Protein AF-A0A6P5H6S7-F1 (afdb_monomer_lite)

InterPro domains:
  IPR036866 Ribonuclease Z/Hydroxyacylglutathione hydrolase-like [G3DSA:3.60.15.10] (89-289)
  IPR036866 Ribonuclease Z/Hydroxyacylglutathione hydrolase-like [SSF56281] (119-276)

Sequence (289 aa):
MPISSTLSSPSLPSHFFPFDPPHAAPRLTVPSSSSPAAAAAAAAADRFRALAIKKSGFLSVIDRAMEEEEYRRARAEVRRKGVDVEGYLIEGVSVGGHETCVVVPSLNSAFDIGRCPAKAVHQDFLFITHAHLDHIGGLPMYLATRGLYNLKPPTVFVPPCIKEDVEKLLQIHRTMSQVELKVELVALDVGETYEIRNDLVVRPFRTRHVIPSQGYVIYSVRNKLKKQYAHLKGTQIKKLKLSGVQITDTILSPEVAFTGDTMSDFIIEPRNADALRAKILITEVELLE

Radius of gyration: 31.05 Å; chains: 1; bounding box: 71×84×84 Å

Secondary structure (DSSP, 8-state):
--------PPPPP------PPPPPPPP-PPPP---S--SSSSSSGGGSSTTS----HHHHHHHHHHHHHHHHHHHHHHH--SEEETTEEEEEEEETTTEEEEEEGGGTEEE--SS--TTGGG-SEEE-----HHHHTTHHHHHHHHHHTTPPPPEEEE-GGGHHHHHHHHHHHHHHH------EEEE--TT--EEEETTEEEEEEE---SS--EEEEEEEEEEEE-GGGTTS-HHHHHHHHHTT---EEEEEEEEEEE--S--GGGGT-GGGHHHHTSSEEE-------

Foldseek 3Di:
DDDDDDDDDDDDDDDDDDDDDDDDDDDDDDDDDDDPPPPPPPPPVPVVVVPPPPCPPVNVVVVVVVVVVVVVVVVVVVVQQFDQAPNWTWHWDDDPLQAGWIDTVVLLEIEFALQNDPRVLRRQEYEQFDDRNRGHVNVLVSQVVNVVVVHDAHEYEDAPVCQVVVVVVNVVVCVVVVDDRGHNYDHAYAPDWDDPDPQKIKHWDDFDDPDGGIKMWIWGKDWDFDPVCPPPDPVVVVVCVVVVHPRTDIDIQTAEIEGPDHDPCCVVPPRNVRLVRHSYRHYDDPDDD

Organism: Ananas comosus (NCBI:txid4615)

pLDDT: mean 81.41, std 22.78, range [34.0, 98.88]

Structure (mmCIF, N/CA/C/O backbone):
data_AF-A0A6P5H6S7-F1
#
_entry.id   AF-A0A6P5H6S7-F1
#
loop_
_atom_site.group_PDB
_atom_site.id
_atom_site.type_symbol
_atom_site.label_atom_id
_atom_site.label_alt_id
_atom_site.label_comp_id
_atom_site.label_asym_id
_atom_site.label_entity_id
_atom_site.label_seq_id
_atom_site.pdbx_PDB_ins_code
_atom_site.Cartn_x
_atom_site.Cartn_y
_atom_site.Cartn_z
_atom_site.occupancy
_atom_site.B_iso_or_equiv
_atom_site.auth_seq_id
_atom_site.auth_comp_id
_atom_site.auth_asym_id
_atom_site.auth_atom_id
_atom_site.pdbx_PDB_model_num
ATOM 1 N N . MET A 1 1 ? 41.978 -18.136 -39.904 1.00 43.66 1 MET A N 1
ATOM 2 C CA . MET A 1 1 ? 41.348 -17.518 -41.088 1.00 43.66 1 MET A CA 1
ATOM 3 C C . MET A 1 1 ? 40.284 -16.547 -40.599 1.00 43.66 1 MET A C 1
ATOM 5 O O . MET A 1 1 ? 39.281 -17.019 -40.081 1.00 43.66 1 MET A O 1
ATOM 9 N N . PRO A 1 2 ? 40.520 -15.227 -40.643 1.00 38.00 2 PRO A N 1
ATOM 10 C CA . PRO A 1 2 ? 39.514 -14.242 -40.275 1.00 38.00 2 PRO A CA 1
ATOM 11 C C . PRO A 1 2 ? 38.705 -13.872 -41.522 1.00 38.00 2 PRO A C 1
ATOM 13 O O . PRO A 1 2 ? 39.276 -13.469 -42.533 1.00 38.00 2 PRO A O 1
ATOM 16 N N . ILE A 1 3 ? 37.384 -14.030 -41.467 1.00 43.06 3 ILE A N 1
ATOM 17 C CA . ILE A 1 3 ? 36.491 -13.558 -42.527 1.00 43.06 3 ILE A CA 1
ATOM 18 C C . ILE A 1 3 ? 35.910 -12.229 -42.054 1.00 43.06 3 ILE A C 1
ATOM 20 O O . ILE A 1 3 ? 35.037 -12.173 -41.193 1.00 43.06 3 ILE A O 1
ATOM 24 N N . SER A 1 4 ? 36.479 -11.164 -42.610 1.00 36.03 4 SER A N 1
ATOM 25 C CA . SER A 1 4 ? 35.927 -9.815 -42.624 1.00 36.03 4 SER A CA 1
ATOM 26 C C . SER A 1 4 ? 34.620 -9.817 -43.419 1.00 36.03 4 SER A C 1
ATOM 28 O O . SER A 1 4 ? 34.583 -10.335 -44.534 1.00 36.03 4 SER A O 1
ATOM 30 N N . SER A 1 5 ? 33.559 -9.229 -42.869 1.00 39.47 5 SER A N 1
ATOM 31 C CA . SER A 1 5 ? 32.393 -8.813 -43.653 1.00 39.47 5 SER A CA 1
ATOM 32 C C . SER A 1 5 ? 31.910 -7.446 -43.174 1.00 39.47 5 SER A C 1
ATOM 34 O O . SER A 1 5 ? 31.165 -7.285 -42.215 1.00 39.47 5 SER A O 1
ATOM 36 N N . THR A 1 6 ? 32.420 -6.433 -43.864 1.00 38.25 6 THR A N 1
ATOM 37 C CA . THR A 1 6 ? 31.827 -5.107 -44.021 1.00 38.25 6 THR A CA 1
ATOM 38 C C . THR A 1 6 ? 30.518 -5.217 -44.799 1.00 38.25 6 THR A C 1
ATOM 40 O O . THR A 1 6 ? 30.539 -5.862 -45.840 1.00 38.25 6 THR A O 1
ATOM 43 N N . LEU A 1 7 ? 29.446 -4.558 -44.344 1.00 36.84 7 LEU A N 1
ATOM 44 C CA . LEU A 1 7 ? 28.299 -4.035 -45.120 1.00 36.84 7 LEU A CA 1
ATOM 45 C C . LEU A 1 7 ? 27.434 -3.233 -44.121 1.00 36.84 7 LEU A C 1
ATOM 47 O O . LEU A 1 7 ? 26.924 -3.784 -43.156 1.00 36.84 7 LEU A O 1
ATOM 51 N N . SER A 1 8 ? 27.509 -1.902 -44.134 1.00 35.34 8 SER A N 1
ATOM 52 C CA . SER A 1 8 ? 26.739 -0.963 -44.972 1.00 35.34 8 SER A CA 1
ATOM 53 C C . SER A 1 8 ? 25.572 -0.365 -44.184 1.00 35.34 8 SER A C 1
ATOM 55 O O . SER A 1 8 ? 24.515 -0.968 -44.026 1.00 35.34 8 SER A O 1
ATOM 57 N N . SER A 1 9 ? 25.802 0.849 -43.694 1.00 39.72 9 SER A N 1
ATOM 58 C CA . SER A 1 9 ? 24.852 1.714 -42.997 1.00 39.72 9 SER A CA 1
ATOM 59 C C . SER A 1 9 ? 23.686 2.111 -43.915 1.00 39.72 9 SER A C 1
ATOM 61 O O . SER A 1 9 ? 23.945 2.533 -45.044 1.00 39.72 9 SER A O 1
ATOM 63 N N . PRO A 1 10 ? 22.420 2.054 -43.469 1.00 40.03 10 PRO A N 1
ATOM 64 C CA . PRO A 1 10 ? 21.321 2.622 -44.234 1.00 40.03 10 PRO A CA 1
ATOM 65 C C . PRO A 1 10 ? 21.234 4.140 -44.020 1.00 40.03 10 PRO A C 1
ATOM 67 O O . PRO A 1 10 ? 21.239 4.648 -42.899 1.00 40.03 10 PRO A O 1
ATOM 70 N N . SER A 1 11 ? 21.169 4.858 -45.137 1.00 38.59 11 SER A N 1
ATOM 71 C CA . SER A 1 11 ? 20.967 6.301 -45.260 1.00 38.59 11 SER A CA 1
ATOM 72 C C . SER A 1 11 ? 19.606 6.747 -44.711 1.00 38.59 11 SER A C 1
ATOM 74 O O . SER A 1 11 ? 18.567 6.265 -45.162 1.00 38.59 11 SER A O 1
ATOM 76 N N . LEU A 1 12 ? 19.617 7.710 -43.786 1.00 42.41 12 LEU A N 1
ATOM 77 C CA . LEU A 1 12 ? 18.437 8.437 -43.305 1.00 42.41 12 LEU A CA 1
ATOM 78 C C . LEU A 1 12 ? 17.940 9.437 -44.369 1.00 42.41 12 LEU A C 1
ATOM 80 O O . LEU A 1 12 ? 18.757 10.196 -44.895 1.00 42.41 12 LEU A O 1
ATOM 84 N N . PRO A 1 13 ? 16.629 9.521 -44.654 1.00 37.56 13 PRO A N 1
ATOM 85 C CA . PRO A 1 13 ? 16.073 10.625 -45.424 1.00 37.56 13 PRO A CA 1
ATOM 86 C C . PRO A 1 13 ? 15.928 11.878 -44.545 1.00 37.56 13 PRO A C 1
ATOM 88 O O . PRO A 1 13 ? 15.264 11.878 -43.509 1.00 37.56 13 PRO A O 1
ATOM 91 N N . SER A 1 14 ? 16.552 12.968 -44.984 1.00 39.78 14 SER A N 1
ATOM 92 C CA . SER A 1 14 ? 16.405 14.310 -44.428 1.00 39.78 14 SER A CA 1
ATOM 93 C C . SER A 1 14 ? 15.056 14.915 -44.832 1.00 39.78 14 SER A C 1
ATOM 95 O O . SER A 1 14 ? 14.918 15.439 -45.938 1.00 39.78 14 SER A O 1
ATOM 97 N N . HIS A 1 15 ? 14.073 14.892 -43.935 1.00 39.41 15 HIS A N 1
ATOM 98 C CA . HIS A 1 15 ? 12.871 15.719 -44.054 1.00 39.41 15 HIS A CA 1
ATOM 99 C C . HIS A 1 15 ? 12.982 16.915 -43.103 1.00 39.41 15 HIS A C 1
ATOM 101 O O . HIS A 1 15 ? 12.695 16.825 -41.913 1.00 39.41 15 HIS A O 1
ATOM 107 N N . PHE A 1 16 ? 13.444 18.041 -43.651 1.00 34.94 16 PHE A N 1
ATOM 108 C CA . PHE A 1 16 ? 13.319 19.363 -43.042 1.00 34.94 16 PHE A CA 1
ATOM 109 C C . PHE A 1 16 ? 11.863 19.830 -43.190 1.00 34.94 16 PHE A C 1
ATOM 111 O O . PHE A 1 16 ? 11.400 20.051 -44.307 1.00 34.94 16 PHE A O 1
ATOM 118 N N . PHE A 1 17 ? 11.150 19.995 -42.076 1.00 38.84 17 PHE A N 1
ATOM 119 C CA . PHE A 1 17 ? 9.897 20.752 -42.022 1.00 38.84 17 PHE A CA 1
ATOM 120 C C . PHE A 1 17 ? 10.212 22.196 -41.597 1.00 38.84 17 PHE A C 1
ATOM 122 O O . PHE A 1 17 ? 10.870 22.375 -40.569 1.00 38.84 17 PHE A O 1
ATOM 129 N N . PRO A 1 18 ? 9.775 23.234 -42.333 1.00 39.25 18 PRO A N 1
ATOM 130 C CA . PRO A 1 18 ? 9.867 24.605 -41.851 1.00 39.25 18 PRO A CA 1
ATOM 131 C C . PRO A 1 18 ? 8.762 24.874 -40.816 1.00 39.25 18 PRO A C 1
ATOM 133 O O . PRO A 1 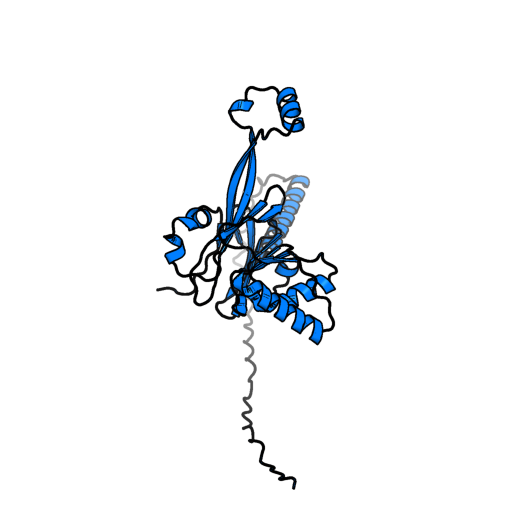18 ? 7.586 24.617 -41.061 1.00 39.25 18 PRO A O 1
ATOM 136 N N . PHE A 1 19 ? 9.159 25.377 -39.647 1.00 34.28 19 PHE A N 1
ATOM 137 C CA . PHE A 1 19 ? 8.265 25.942 -38.635 1.00 34.28 19 PHE A CA 1
ATOM 138 C C . PHE A 1 19 ? 8.009 27.418 -38.977 1.00 34.28 19 PHE A C 1
ATOM 140 O O . PHE A 1 19 ? 8.931 28.229 -38.883 1.00 34.28 19 PHE A O 1
ATOM 147 N N . ASP A 1 20 ? 6.773 27.768 -39.336 1.00 42.44 20 ASP A N 1
ATOM 148 C CA . ASP A 1 20 ? 6.321 29.162 -39.423 1.00 42.44 20 ASP A CA 1
ATOM 149 C C . ASP A 1 20 ? 5.859 29.670 -38.038 1.00 42.44 20 ASP A C 1
ATOM 151 O O . ASP A 1 20 ? 5.142 28.956 -37.328 1.00 42.44 20 ASP A O 1
ATOM 155 N N . PRO A 1 21 ? 6.231 30.895 -37.618 1.00 44.34 21 PRO A N 1
ATOM 156 C CA . PRO A 1 21 ? 5.741 31.496 -36.380 1.00 44.34 21 PRO A CA 1
ATOM 157 C C . PRO A 1 21 ? 4.345 32.130 -36.571 1.00 44.34 21 PRO A C 1
ATOM 159 O O . PRO A 1 21 ? 4.049 32.659 -37.644 1.00 44.34 21 PRO A O 1
ATOM 162 N N . PRO A 1 22 ? 3.473 32.149 -35.541 1.00 44.53 22 PRO A N 1
ATOM 163 C CA . PRO A 1 22 ? 2.138 32.716 -35.678 1.00 44.53 22 PRO A CA 1
ATOM 164 C C . PRO A 1 22 ? 2.163 34.251 -35.740 1.00 44.53 22 PRO A C 1
ATOM 166 O O . PRO A 1 22 ? 2.804 34.933 -34.938 1.00 44.53 22 PRO A O 1
ATOM 169 N N . HIS A 1 23 ? 1.409 34.773 -36.705 1.00 41.06 23 HIS A N 1
ATOM 170 C CA . HIS A 1 23 ? 1.178 36.186 -36.979 1.00 41.06 23 HIS A CA 1
ATOM 171 C C . HIS A 1 23 ? 0.588 36.962 -35.787 1.00 41.06 23 HIS A C 1
ATOM 173 O O . HIS A 1 23 ? -0.337 36.516 -35.109 1.00 41.06 23 HIS A O 1
ATOM 179 N N . ALA A 1 24 ? 1.106 38.177 -35.591 1.00 39.19 24 ALA A N 1
ATOM 180 C CA . ALA A 1 24 ? 0.620 39.171 -34.643 1.00 39.19 24 ALA A CA 1
ATOM 181 C C . ALA A 1 24 ? -0.779 39.703 -35.021 1.00 39.19 24 ALA A C 1
ATOM 183 O O . ALA A 1 24 ? -1.025 40.074 -36.168 1.00 39.19 24 ALA A O 1
ATOM 184 N N . ALA A 1 25 ? -1.677 39.791 -34.036 1.00 42.19 25 ALA A N 1
ATOM 185 C CA . ALA A 1 25 ? -2.996 40.410 -34.175 1.00 42.19 25 ALA A CA 1
ATOM 186 C C . ALA A 1 25 ? -2.904 41.957 -34.204 1.00 42.19 25 ALA A C 1
ATOM 188 O O . ALA A 1 25 ? -2.070 42.532 -33.496 1.00 42.19 25 ALA A O 1
ATOM 189 N N . PRO A 1 26 ? -3.758 42.661 -34.973 1.00 37.91 26 PRO A N 1
ATOM 190 C CA . PRO A 1 26 ? -3.694 44.114 -35.093 1.00 37.91 26 PRO A CA 1
ATOM 191 C C . PRO A 1 26 ? -4.316 44.834 -33.883 1.00 37.91 26 PRO A C 1
ATOM 193 O O . PRO A 1 26 ? -5.378 44.468 -33.381 1.00 37.91 26 PRO A O 1
ATOM 196 N N . ARG A 1 27 ? -3.654 45.913 -33.442 1.00 34.41 27 ARG A N 1
ATOM 197 C CA . ARG A 1 27 ? -4.157 46.887 -32.458 1.00 34.41 27 ARG A CA 1
ATOM 198 C C . ARG A 1 27 ? -5.337 47.672 -33.041 1.00 34.41 27 ARG A C 1
ATOM 200 O O . ARG A 1 27 ? -5.154 48.436 -33.984 1.00 34.41 27 ARG A O 1
ATOM 207 N N . LEU A 1 28 ? -6.509 47.556 -32.420 1.00 34.00 28 LEU A N 1
ATOM 208 C CA . LEU A 1 28 ? -7.635 48.472 -32.616 1.00 34.00 28 LEU A CA 1
ATOM 209 C C . LEU A 1 28 ? -7.460 49.700 -31.713 1.00 34.00 28 LEU A C 1
ATOM 211 O O . LEU A 1 28 ? -7.502 49.605 -30.487 1.00 34.00 28 LEU A O 1
ATOM 215 N N . THR A 1 29 ? -7.243 50.857 -32.330 1.00 36.22 29 THR A N 1
ATOM 216 C CA . THR A 1 29 ? -7.291 52.173 -31.692 1.00 36.22 29 THR A CA 1
ATOM 217 C C . THR A 1 29 ? -8.740 52.655 -31.632 1.00 36.22 29 THR A C 1
ATOM 219 O O . THR A 1 29 ? -9.407 52.776 -32.656 1.00 36.22 29 THR A O 1
ATOM 222 N N . VAL A 1 30 ? -9.238 52.942 -30.428 1.00 41.00 30 VAL A N 1
ATOM 223 C CA . VAL A 1 30 ? -10.552 53.571 -30.217 1.00 41.00 30 VAL A CA 1
ATOM 224 C C . VAL A 1 30 ? -10.357 55.092 -30.200 1.00 41.00 30 VAL A C 1
ATOM 226 O O . VAL A 1 30 ? -9.553 55.567 -29.392 1.00 41.00 30 VAL A O 1
ATOM 229 N N . PRO A 1 31 ? -11.046 55.883 -31.043 1.00 36.09 31 PRO A N 1
ATOM 230 C CA . PRO A 1 31 ? -11.008 57.333 -30.936 1.00 36.09 31 PRO A CA 1
ATOM 231 C C . PRO A 1 31 ? -11.897 57.818 -29.788 1.00 36.09 31 PRO A C 1
ATOM 233 O O . PRO A 1 31 ? -13.035 57.386 -29.613 1.00 36.09 31 PRO A O 1
ATOM 236 N N . SER A 1 32 ? -11.363 58.764 -29.026 1.00 39.19 32 SER A N 1
ATOM 237 C CA . SER A 1 32 ? -12.063 59.557 -28.023 1.00 39.19 32 SER A CA 1
ATOM 238 C C . SER A 1 32 ? -13.087 60.495 -28.672 1.00 39.19 32 SER A C 1
ATOM 240 O O . SER A 1 32 ? -12.706 61.371 -29.448 1.00 39.19 32 SER A O 1
ATOM 242 N N . SER A 1 33 ? -14.360 60.391 -28.287 1.00 39.12 33 SER A N 1
ATOM 243 C CA . SER A 1 33 ? -15.356 61.439 -28.531 1.00 39.12 33 SER A CA 1
ATOM 244 C C . SER A 1 33 ? -16.069 61.799 -27.229 1.00 39.12 33 SER A C 1
ATOM 246 O O . SER A 1 33 ? -16.929 61.069 -26.736 1.00 39.12 33 SER A O 1
ATOM 248 N N . SER A 1 34 ? -15.686 62.943 -26.671 1.00 39.97 34 SER A N 1
ATOM 249 C CA . SER A 1 34 ? -16.390 63.659 -25.613 1.00 39.97 34 SER A CA 1
ATOM 250 C C . SER A 1 34 ? -17.700 64.243 -26.152 1.00 39.97 34 SER A C 1
ATOM 252 O O . SER A 1 34 ? -17.665 65.043 -27.086 1.00 39.97 34 SER A O 1
ATOM 254 N N . SER A 1 35 ? -18.838 63.900 -25.543 1.00 38.94 35 SER A N 1
ATOM 255 C CA . SER A 1 35 ? -20.115 64.596 -25.755 1.00 38.94 35 SER A CA 1
ATOM 256 C C . SER A 1 35 ? -20.732 65.004 -24.403 1.00 38.94 35 SER A C 1
ATOM 258 O O . SER A 1 35 ? -20.725 64.194 -23.470 1.00 38.94 35 SER A O 1
ATOM 260 N N . PRO A 1 36 ? -21.242 66.243 -24.245 1.00 44.62 36 PRO A N 1
ATOM 261 C CA . PRO A 1 36 ? -21.562 66.844 -22.952 1.00 44.62 36 PRO A CA 1
ATOM 262 C C . PRO A 1 36 ? -23.017 66.582 -22.523 1.00 44.62 36 PRO A C 1
ATOM 264 O O . PRO A 1 36 ? -23.783 67.508 -22.276 1.00 44.62 36 PRO A O 1
ATOM 267 N N . ALA A 1 37 ? -23.400 65.307 -22.410 1.00 43.19 37 ALA A N 1
ATOM 268 C CA . ALA A 1 37 ? -24.744 64.891 -21.979 1.00 43.19 37 ALA A CA 1
ATOM 269 C C . ALA A 1 37 ? -24.745 63.948 -20.756 1.00 43.19 37 ALA A C 1
ATOM 271 O O . ALA A 1 37 ? -25.762 63.342 -20.436 1.00 43.19 37 ALA A O 1
ATOM 272 N N . ALA A 1 38 ? -23.618 63.838 -20.043 1.00 41.44 38 ALA A N 1
ATOM 273 C CA . ALA A 1 38 ? -23.468 62.986 -18.854 1.00 41.44 38 ALA A CA 1
ATOM 274 C C . ALA A 1 38 ? -23.470 63.766 -17.519 1.00 41.44 38 ALA A C 1
ATOM 276 O O . ALA A 1 38 ? -23.181 63.199 -16.469 1.00 41.44 38 ALA A O 1
ATOM 277 N N . ALA A 1 39 ? -23.793 65.064 -17.536 1.00 42.22 39 ALA A N 1
ATOM 278 C CA . ALA A 1 39 ? -23.666 65.944 -16.367 1.00 42.22 39 ALA A CA 1
ATOM 279 C C . ALA A 1 39 ? -24.936 66.065 -15.494 1.00 42.22 39 ALA A C 1
ATOM 281 O O . ALA A 1 39 ? -24.889 66.714 -14.456 1.00 42.22 39 ALA A O 1
ATOM 282 N N . ALA A 1 40 ? -26.059 65.435 -15.859 1.00 42.88 40 ALA A N 1
ATOM 283 C CA . ALA A 1 40 ? -27.332 65.599 -15.135 1.00 42.88 40 ALA A CA 1
ATOM 284 C C . ALA A 1 40 ? -27.802 64.361 -14.339 1.00 42.88 40 ALA A C 1
ATOM 286 O O . ALA A 1 40 ? -28.755 64.458 -13.573 1.00 42.88 40 ALA A O 1
ATOM 287 N N . ALA A 1 41 ? -27.122 63.213 -14.452 1.00 40.41 41 ALA A N 1
ATOM 288 C CA . ALA A 1 41 ? -27.475 61.989 -13.713 1.00 40.41 41 ALA A CA 1
ATOM 289 C C . ALA A 1 41 ? -26.665 61.787 -12.412 1.00 40.41 41 ALA A C 1
ATOM 291 O O . ALA A 1 41 ? -26.917 60.847 -11.662 1.00 40.41 41 ALA A O 1
ATOM 292 N N . ALA A 1 42 ? -25.710 62.677 -12.117 1.00 40.78 42 ALA A N 1
ATOM 293 C CA . ALA A 1 42 ? -24.813 62.569 -10.962 1.00 40.78 42 ALA A CA 1
ATOM 294 C C . ALA A 1 42 ? -25.400 63.123 -9.644 1.00 40.78 42 ALA A C 1
ATOM 296 O O . ALA A 1 42 ? -24.838 62.883 -8.582 1.00 40.78 42 ALA A O 1
ATOM 297 N N . ALA A 1 43 ? -26.535 63.832 -9.675 1.00 41.66 43 ALA A N 1
ATOM 298 C CA . ALA A 1 43 ? -27.044 64.571 -8.511 1.00 41.66 43 ALA A CA 1
ATOM 299 C C . ALA A 1 43 ? -28.097 63.825 -7.657 1.00 41.66 43 ALA A C 1
ATOM 301 O O . ALA A 1 43 ? -28.462 64.305 -6.585 1.00 41.66 43 ALA A O 1
ATOM 302 N N . ALA A 1 44 ? -28.585 62.654 -8.089 1.00 39.84 44 ALA A N 1
ATOM 303 C CA . ALA A 1 44 ? -29.640 61.911 -7.379 1.00 39.84 44 ALA A CA 1
ATOM 304 C C . ALA A 1 44 ? -29.147 60.654 -6.632 1.00 39.84 44 ALA A C 1
ATOM 306 O O . ALA A 1 44 ? -29.841 60.157 -5.747 1.00 39.84 44 ALA A O 1
ATOM 307 N N . ALA A 1 45 ? -27.938 60.162 -6.923 1.00 39.38 45 ALA A N 1
ATOM 308 C CA . ALA A 1 45 ? -27.359 58.995 -6.246 1.00 39.38 45 ALA A CA 1
ATOM 309 C C . ALA A 1 45 ? -26.705 59.330 -4.886 1.00 39.38 45 ALA A C 1
ATOM 311 O O . ALA A 1 45 ? -26.402 58.433 -4.099 1.00 39.38 45 ALA A O 1
ATOM 312 N N . ASP A 1 46 ? -26.528 60.619 -4.580 1.00 40.72 46 ASP A N 1
ATOM 313 C CA . ASP A 1 46 ? -25.752 61.091 -3.426 1.00 40.72 46 ASP A CA 1
ATOM 314 C C . ASP A 1 46 ? -26.546 61.155 -2.108 1.00 40.72 46 ASP A C 1
ATOM 316 O O . ASP A 1 46 ? -25.982 61.365 -1.036 1.00 40.72 46 ASP A O 1
ATOM 320 N N . ARG A 1 47 ? -27.867 60.925 -2.144 1.00 41.69 47 ARG A N 1
ATOM 321 C CA . ARG A 1 47 ? -28.728 60.993 -0.945 1.00 41.69 47 ARG A CA 1
ATOM 322 C C . ARG A 1 47 ? -29.063 59.645 -0.302 1.00 41.69 47 ARG A C 1
ATOM 324 O O . ARG A 1 47 ? -29.570 59.637 0.813 1.00 41.69 47 ARG A O 1
ATOM 331 N N . PHE A 1 48 ? -28.697 58.524 -0.926 1.00 35.66 48 PHE A N 1
ATOM 332 C CA . PHE A 1 48 ? -28.829 57.179 -0.335 1.00 35.66 48 PHE A CA 1
ATOM 333 C C . PHE A 1 48 ? -27.491 56.530 0.056 1.00 35.66 48 PHE A C 1
ATOM 335 O O . PHE A 1 48 ? -27.469 55.399 0.534 1.00 35.66 48 PHE A O 1
ATOM 342 N N . ARG A 1 49 ? -26.368 57.251 -0.075 1.00 38.84 49 ARG A N 1
ATOM 343 C CA . ARG A 1 49 ? -25.035 56.776 0.346 1.00 38.84 49 ARG A CA 1
ATOM 344 C C . ARG A 1 49 ? -24.607 57.263 1.737 1.00 38.84 49 ARG A C 1
ATOM 346 O O . ARG A 1 49 ? -23.529 56.912 2.202 1.00 38.84 49 ARG A O 1
ATOM 353 N N . ALA A 1 50 ? -25.464 58.023 2.423 1.00 36.81 50 ALA A N 1
ATOM 354 C CA . ALA A 1 50 ? -25.204 58.596 3.748 1.00 36.81 50 ALA A CA 1
ATOM 355 C C . ALA A 1 50 ? -25.664 57.715 4.934 1.00 36.81 50 ALA A C 1
ATOM 357 O O . ALA A 1 50 ? -25.657 58.166 6.074 1.00 36.81 50 ALA A O 1
ATOM 358 N N . LEU A 1 51 ? -26.028 56.452 4.684 1.00 38.41 51 LEU A N 1
ATOM 359 C CA . LEU A 1 51 ? -26.278 55.436 5.721 1.00 38.41 51 LEU A CA 1
ATOM 360 C C . LEU A 1 51 ? -25.311 54.246 5.627 1.00 38.41 51 LEU A C 1
ATOM 362 O O . LEU A 1 51 ? -25.543 53.191 6.214 1.00 38.41 51 LEU A O 1
ATOM 366 N N . ALA A 1 52 ? -24.182 54.428 4.935 1.00 40.81 52 ALA A N 1
ATOM 367 C CA . ALA A 1 52 ? -23.033 53.555 5.102 1.00 40.81 52 ALA A CA 1
ATOM 368 C C . ALA A 1 52 ? -22.465 53.797 6.504 1.00 40.81 52 ALA A C 1
ATOM 370 O O . ALA A 1 52 ? -21.752 54.770 6.752 1.00 40.81 52 ALA A O 1
ATOM 371 N N . ILE A 1 53 ? -22.856 52.914 7.422 1.00 49.28 53 ILE A N 1
ATOM 372 C CA . ILE A 1 53 ? -22.247 52.692 8.730 1.00 49.28 53 ILE A CA 1
ATOM 373 C C . ILE A 1 53 ? -20.756 52.990 8.606 1.00 49.28 53 ILE A C 1
ATOM 375 O O . ILE A 1 53 ? -20.051 52.348 7.825 1.00 49.28 53 ILE A O 1
ATOM 379 N N . LYS A 1 54 ? -20.299 53.998 9.352 1.00 47.50 54 LYS A N 1
ATOM 380 C CA . LYS A 1 54 ? -18.889 54.326 9.545 1.00 47.50 54 LYS A CA 1
ATOM 381 C C . LYS A 1 54 ? -18.244 53.069 10.141 1.00 47.50 54 LYS A C 1
ATOM 383 O O . LYS A 1 54 ? -18.208 52.919 11.359 1.00 47.50 54 LYS A O 1
ATOM 388 N N . LYS A 1 55 ? -17.833 52.110 9.298 1.00 47.97 55 LYS A N 1
ATOM 389 C CA . LYS A 1 55 ? -17.051 50.951 9.729 1.00 47.97 55 LYS A CA 1
ATOM 390 C C . LYS A 1 55 ? -15.855 51.562 10.439 1.00 47.97 55 LYS A C 1
ATOM 392 O O . LYS A 1 55 ? -15.115 52.346 9.842 1.00 47.97 55 LYS A O 1
ATOM 397 N N . SER A 1 56 ? -15.747 51.320 11.744 1.00 56.22 56 SER A N 1
ATOM 398 C CA . SER A 1 56 ? -14.588 51.770 12.503 1.00 56.22 56 SER A CA 1
ATOM 399 C C . SER A 1 56 ? -13.344 51.273 11.764 1.00 56.22 56 SER A C 1
ATOM 401 O O . SER A 1 56 ? -13.375 50.190 11.180 1.00 56.22 56 SER A O 1
ATOM 403 N N . GLY A 1 57 ? -12.255 52.047 11.753 1.00 61.19 57 GLY A N 1
ATOM 404 C CA . GLY A 1 57 ? -11.027 51.641 11.051 1.00 61.19 57 GLY A CA 1
ATOM 405 C C . GLY A 1 57 ? -10.507 50.262 11.486 1.00 61.19 57 GLY A C 1
ATOM 406 O O . GLY A 1 57 ? -9.757 49.625 10.766 1.00 61.19 57 GLY A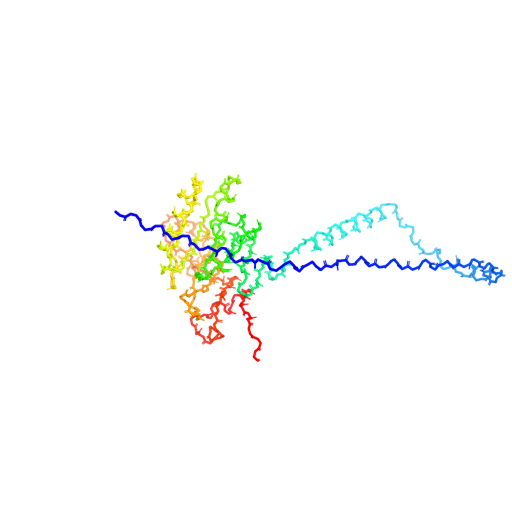 O 1
ATOM 407 N N . PHE A 1 58 ? -10.958 49.772 12.640 1.00 54.50 58 PHE A N 1
ATOM 408 C CA . PHE A 1 58 ? -10.740 48.413 13.109 1.00 54.50 58 PHE A CA 1
ATOM 409 C C . PHE A 1 58 ? -11.503 47.351 12.294 1.00 54.50 58 PHE A C 1
ATOM 411 O O . PHE A 1 58 ? -10.913 46.348 11.910 1.00 54.50 58 PHE A O 1
ATOM 418 N N . LEU A 1 59 ? -12.782 47.578 11.972 1.00 57.66 59 LEU A N 1
ATOM 419 C CA . LEU A 1 59 ? -13.584 46.648 11.167 1.00 57.66 59 LEU A CA 1
ATOM 420 C C . LEU A 1 59 ? -13.072 46.546 9.726 1.00 57.66 59 LEU A C 1
ATOM 422 O O . LEU A 1 59 ? -13.031 45.452 9.183 1.00 57.66 59 LEU A O 1
ATOM 426 N N . SER A 1 60 ? -12.611 47.648 9.125 1.00 71.25 60 SER A N 1
ATOM 427 C CA . SER A 1 60 ? -12.021 47.602 7.778 1.00 71.25 60 SER A CA 1
ATOM 428 C C . SER A 1 60 ? -10.662 46.897 7.740 1.00 71.25 60 SER A C 1
ATOM 430 O O . SER A 1 60 ? -10.318 46.283 6.733 1.00 71.25 60 SER A O 1
ATOM 432 N N . VAL A 1 61 ? -9.886 46.962 8.826 1.00 69.69 61 VAL A N 1
ATOM 433 C CA . VAL A 1 61 ? -8.636 46.201 8.972 1.00 69.69 61 VAL A CA 1
ATOM 434 C C . VAL A 1 61 ? -8.922 44.709 9.133 1.00 69.69 61 VAL A C 1
ATOM 436 O O . VAL A 1 61 ? -8.219 43.903 8.529 1.00 69.69 61 VAL A O 1
ATOM 439 N N . ILE A 1 62 ? -9.963 44.343 9.888 1.00 64.75 62 ILE A N 1
ATOM 440 C CA . ILE A 1 62 ? -10.406 42.949 10.019 1.00 64.75 62 ILE A CA 1
ATOM 441 C C . ILE A 1 62 ? -10.901 42.413 8.676 1.00 64.75 62 ILE A C 1
ATOM 443 O O . ILE A 1 62 ? -10.430 41.362 8.260 1.00 64.75 62 ILE A O 1
ATOM 447 N N . ASP A 1 63 ? -11.768 43.142 7.969 1.00 70.06 63 ASP A N 1
ATOM 448 C CA . ASP A 1 63 ? -12.283 42.720 6.660 1.00 70.06 63 ASP A CA 1
ATOM 449 C C . ASP A 1 63 ? -11.139 42.489 5.658 1.00 70.06 63 ASP A C 1
ATOM 451 O O . ASP A 1 63 ? -11.112 41.474 4.970 1.00 70.06 63 ASP A O 1
ATOM 455 N N . ARG A 1 64 ? -10.138 43.380 5.630 1.00 72.06 64 ARG A N 1
ATOM 456 C CA . ARG A 1 64 ? -8.973 43.242 4.745 1.00 72.06 64 ARG A CA 1
ATOM 457 C C . ARG A 1 64 ? -8.060 42.082 5.151 1.00 72.06 64 ARG A C 1
ATOM 459 O O . ARG A 1 64 ? -7.511 41.407 4.289 1.00 72.06 64 ARG A O 1
ATOM 466 N N . ALA A 1 65 ? -7.898 41.839 6.453 1.00 64.25 65 ALA A N 1
ATOM 467 C CA . ALA A 1 65 ? -7.150 40.688 6.955 1.00 64.25 65 ALA A CA 1
ATOM 468 C C . ALA A 1 65 ? -7.865 39.366 6.632 1.00 64.25 65 ALA A C 1
ATOM 470 O O . ALA A 1 65 ? -7.204 38.396 6.265 1.00 64.25 65 ALA A O 1
ATOM 471 N N . MET A 1 66 ? -9.198 39.349 6.716 1.00 65.56 66 MET A N 1
ATOM 472 C CA . MET A 1 66 ? -10.033 38.213 6.336 1.00 65.56 66 MET A CA 1
ATOM 473 C C . MET A 1 66 ? -9.989 37.965 4.826 1.00 65.56 66 MET A C 1
ATOM 475 O O . MET A 1 66 ? -9.743 36.832 4.435 1.00 65.56 66 MET A O 1
ATOM 479 N N . GLU A 1 67 ? -10.108 38.996 3.982 1.00 73.62 67 GLU A N 1
ATOM 480 C CA . GLU A 1 67 ? -9.944 38.874 2.524 1.00 73.62 67 GLU A CA 1
ATOM 481 C C . GLU A 1 67 ? -8.532 38.399 2.139 1.00 73.62 67 GLU A C 1
ATOM 483 O O . GLU A 1 67 ? -8.383 37.558 1.258 1.00 73.62 67 GLU A O 1
ATOM 488 N N . GLU A 1 68 ? -7.473 38.877 2.803 1.00 74.12 68 GLU A N 1
ATOM 489 C CA . GLU A 1 68 ? -6.100 38.403 2.569 1.00 74.12 68 GLU A CA 1
ATOM 490 C C . GLU A 1 68 ? -5.873 36.959 3.040 1.00 74.12 68 GLU A C 1
ATOM 492 O O . GLU A 1 68 ? -5.042 36.239 2.475 1.00 74.12 68 GLU A O 1
ATOM 497 N N . GLU A 1 69 ? -6.548 36.533 4.107 1.00 68.69 69 GLU A N 1
ATOM 498 C CA . GLU A 1 69 ? -6.513 35.156 4.593 1.00 68.69 69 GLU A CA 1
ATOM 499 C C . GLU A 1 69 ? -7.309 34.229 3.670 1.00 68.69 69 GLU A C 1
ATOM 501 O O . GLU A 1 69 ? -6.808 33.173 3.288 1.00 68.69 69 GLU A O 1
ATOM 506 N N . GLU A 1 70 ? -8.494 34.646 3.241 1.00 67.38 70 GLU A N 1
ATOM 507 C CA . GLU A 1 70 ? -9.349 33.937 2.293 1.00 67.38 70 GLU A CA 1
ATOM 508 C C . GLU A 1 70 ? -8.686 33.847 0.914 1.00 67.38 70 GLU A C 1
ATOM 510 O O . GLU A 1 70 ? -8.629 32.769 0.331 1.00 67.38 70 GLU A O 1
ATOM 515 N N . TYR A 1 71 ? -8.040 34.917 0.443 1.00 66.25 71 TYR A N 1
ATOM 516 C CA . TYR A 1 71 ? -7.230 34.913 -0.777 1.00 66.25 71 TYR A CA 1
ATOM 517 C C . TYR A 1 71 ? -5.998 34.006 -0.653 1.00 66.25 71 TYR A C 1
ATOM 519 O O . TYR A 1 71 ? -5.641 33.307 -1.605 1.00 66.25 71 TYR A O 1
ATOM 527 N N . ARG A 1 72 ? -5.342 33.968 0.517 1.00 65.56 72 ARG A N 1
ATOM 528 C CA . ARG A 1 72 ? -4.250 33.015 0.786 1.00 65.56 72 ARG A CA 1
ATOM 529 C C . ARG A 1 72 ? -4.743 31.574 0.808 1.00 65.56 72 ARG A C 1
ATOM 531 O O . ARG A 1 72 ? -4.060 30.722 0.241 1.00 65.56 72 ARG A O 1
ATOM 538 N N . ARG A 1 73 ? -5.901 31.302 1.416 1.00 63.97 73 ARG A N 1
ATOM 539 C CA . ARG A 1 73 ? -6.546 29.980 1.419 1.00 63.97 73 ARG A CA 1
ATOM 540 C C . ARG A 1 73 ? -6.927 29.567 -0.000 1.00 63.97 73 ARG A C 1
ATOM 542 O O . ARG A 1 73 ? -6.469 28.522 -0.440 1.00 63.97 73 ARG A O 1
ATOM 549 N N . ALA A 1 74 ? -7.592 30.436 -0.760 1.00 57.38 74 ALA A N 1
ATOM 550 C CA . ALA A 1 74 ? -7.938 30.206 -2.160 1.00 57.38 74 ALA A CA 1
ATOM 551 C C . ALA A 1 74 ? -6.693 29.961 -3.032 1.00 57.38 74 ALA A C 1
ATOM 553 O O . ALA A 1 74 ? -6.670 29.036 -3.838 1.00 57.38 74 ALA A O 1
ATOM 554 N N . ARG A 1 75 ? -5.598 30.716 -2.848 1.00 54.50 75 ARG A N 1
ATOM 555 C CA . ARG A 1 75 ? -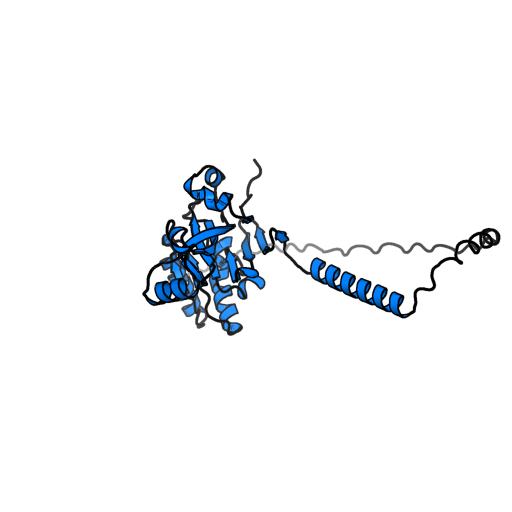4.327 30.443 -3.549 1.00 54.50 75 ARG A CA 1
ATOM 556 C C . ARG A 1 75 ? -3.673 29.130 -3.126 1.00 54.50 75 ARG A C 1
ATOM 558 O O . ARG A 1 75 ? -3.045 28.488 -3.966 1.00 54.50 75 ARG A O 1
ATOM 565 N N . ALA A 1 76 ? -3.753 28.760 -1.849 1.00 55.81 76 ALA A N 1
ATOM 566 C CA . ALA A 1 76 ? -3.237 27.487 -1.356 1.00 55.81 76 ALA A CA 1
ATOM 567 C C . ALA A 1 76 ? -4.044 26.308 -1.921 1.00 55.81 76 ALA A C 1
ATOM 569 O O . ALA A 1 76 ? -3.454 25.308 -2.318 1.00 55.81 76 ALA A O 1
ATOM 570 N N . GLU A 1 77 ? -5.360 26.469 -2.040 1.00 57.16 77 GLU A N 1
ATOM 571 C CA . GLU A 1 77 ? -6.303 25.498 -2.594 1.00 57.16 77 GLU A CA 1
ATOM 572 C C . GLU A 1 77 ? -6.119 25.332 -4.111 1.00 57.16 77 GLU A C 1
ATOM 574 O O . GLU A 1 77 ? -5.954 24.215 -4.589 1.00 57.16 77 GLU A O 1
ATOM 579 N N . VAL A 1 78 ? -5.948 26.430 -4.858 1.00 52.47 78 VAL A N 1
ATOM 580 C CA . VAL A 1 78 ? -5.601 26.411 -6.298 1.00 52.47 78 VAL A CA 1
ATOM 581 C C . VAL A 1 78 ? -4.229 25.766 -6.563 1.00 52.47 78 VAL A C 1
ATOM 583 O O . VAL A 1 78 ? -3.984 25.222 -7.641 1.00 52.47 78 VAL A O 1
ATOM 586 N N . ARG A 1 79 ? -3.307 25.791 -5.589 1.00 52.28 79 ARG A N 1
ATOM 587 C CA . ARG A 1 79 ? -2.004 25.105 -5.682 1.00 52.28 79 ARG A CA 1
ATOM 588 C C . ARG A 1 79 ? -2.049 23.638 -5.256 1.00 52.28 79 ARG A C 1
ATOM 590 O O . ARG A 1 79 ? -1.089 22.909 -5.531 1.00 52.28 79 ARG A O 1
ATOM 597 N N . ARG A 1 80 ? -3.108 23.199 -4.578 1.00 56.09 80 ARG A N 1
ATOM 598 C CA . ARG A 1 80 ? -3.213 21.850 -4.031 1.00 56.09 80 ARG A CA 1
ATOM 599 C C . ARG A 1 80 ? -3.633 20.896 -5.145 1.00 56.09 80 ARG A C 1
ATOM 601 O O . ARG A 1 80 ? -4.801 20.738 -5.461 1.00 56.09 80 ARG A O 1
ATOM 608 N N . LYS A 1 81 ? -2.644 20.270 -5.785 1.00 70.00 81 LYS A N 1
ATOM 609 C CA . LYS A 1 81 ? -2.876 19.198 -6.765 1.00 70.00 81 LYS A CA 1
ATOM 610 C C . LYS A 1 81 ? -3.321 17.919 -6.040 1.00 70.00 81 LYS A C 1
ATOM 612 O O . LYS A 1 81 ? -2.472 17.066 -5.778 1.00 70.00 81 LYS A O 1
ATOM 617 N N . GLY A 1 82 ? -4.603 17.825 -5.700 1.00 82.38 82 GLY A N 1
ATOM 618 C CA . GLY A 1 82 ? -5.219 16.674 -5.041 1.00 82.38 82 GLY A CA 1
ATOM 619 C C . GLY A 1 82 ? -6.721 16.857 -4.833 1.00 82.38 82 GLY A C 1
ATOM 620 O O . GLY A 1 82 ? -7.246 17.947 -5.044 1.00 82.38 82 GLY A O 1
ATOM 621 N N . VAL A 1 83 ? -7.398 15.790 -4.418 1.00 89.38 83 VAL A N 1
ATOM 622 C CA . VAL A 1 83 ? -8.830 15.772 -4.095 1.00 89.38 83 VAL A CA 1
ATOM 623 C C . VAL A 1 83 ? -8.981 15.493 -2.601 1.00 89.38 83 VAL A C 1
ATOM 625 O O . VAL A 1 83 ? -8.402 14.533 -2.095 1.00 89.38 83 VAL A O 1
ATOM 628 N N . ASP A 1 84 ? -9.736 16.331 -1.890 1.00 92.50 84 ASP A N 1
ATOM 629 C CA . ASP A 1 84 ? -10.127 16.076 -0.500 1.00 92.50 84 ASP A CA 1
ATOM 630 C C . ASP A 1 84 ? -11.451 15.302 -0.464 1.00 92.50 84 ASP A C 1
ATOM 632 O O . ASP A 1 84 ? -12.476 15.795 -0.934 1.00 92.50 84 ASP A O 1
ATOM 636 N N . VAL A 1 85 ? -11.441 14.098 0.112 1.00 91.81 85 VAL A N 1
ATOM 637 C CA . VAL A 1 85 ? -12.630 13.242 0.276 1.00 91.81 85 VAL A CA 1
ATOM 638 C C . VAL A 1 85 ? -12.599 12.636 1.673 1.00 91.81 85 VAL A C 1
ATOM 640 O O . VAL A 1 85 ? -11.553 12.162 2.100 1.00 91.81 85 VAL A O 1
ATOM 643 N N . GLU A 1 86 ? -13.709 12.672 2.418 1.00 91.75 86 GLU A N 1
ATOM 644 C CA . GLU A 1 86 ? -13.825 12.046 3.755 1.00 91.75 86 GLU A CA 1
ATOM 645 C C . GLU A 1 86 ? -12.683 12.403 4.742 1.00 91.75 86 GLU A C 1
ATOM 647 O O . GLU A 1 86 ? -12.305 11.617 5.612 1.00 91.75 86 GLU A O 1
ATOM 652 N N . GLY A 1 87 ? -12.113 13.610 4.615 1.00 90.38 87 GLY A N 1
ATOM 653 C CA . GLY A 1 87 ? -10.998 14.088 5.445 1.00 90.38 87 GLY A CA 1
ATOM 654 C C . GLY A 1 87 ? -9.608 13.581 5.034 1.00 90.38 87 GLY A C 1
ATOM 655 O O . GLY A 1 87 ? -8.634 13.846 5.742 1.00 90.38 87 GLY A O 1
ATOM 656 N N . TYR A 1 88 ? -9.493 12.888 3.901 1.00 94.19 88 TYR A N 1
ATOM 657 C CA . TYR A 1 88 ? -8.231 12.470 3.301 1.00 94.19 88 TYR A CA 1
ATOM 658 C C . TYR A 1 88 ? -7.905 13.311 2.072 1.00 94.19 88 TYR A C 1
ATOM 660 O O . TYR A 1 88 ? -8.717 13.447 1.160 1.00 94.19 88 TYR A O 1
ATOM 668 N N . LEU A 1 89 ? -6.669 13.806 2.029 1.00 95.38 89 LEU A N 1
ATOM 669 C CA . LEU A 1 89 ? -6.084 14.346 0.812 1.00 95.38 89 LEU A CA 1
ATOM 670 C C . LEU A 1 89 ? -5.568 13.197 -0.047 1.00 95.38 89 LEU A C 1
ATOM 672 O O . LEU A 1 89 ? -4.660 12.484 0.382 1.00 95.38 89 LEU A O 1
ATOM 676 N N . ILE A 1 90 ? -6.098 13.071 -1.256 1.00 95.94 90 ILE A N 1
ATOM 677 C CA . ILE A 1 90 ? -5.630 12.120 -2.260 1.00 95.94 90 ILE A CA 1
ATOM 678 C C . ILE A 1 90 ? -4.903 12.893 -3.357 1.00 95.94 90 ILE A C 1
ATOM 680 O O . ILE A 1 90 ? -5.459 13.807 -3.965 1.00 95.94 90 ILE A O 1
ATOM 684 N N . GLU A 1 91 ? -3.650 12.546 -3.621 1.00 95.06 91 GLU A N 1
ATOM 685 C CA . GLU A 1 91 ? -2.830 13.178 -4.658 1.00 95.06 91 GLU A CA 1
ATOM 686 C C . GLU A 1 91 ? -2.245 12.092 -5.550 1.00 95.06 91 GLU A C 1
ATOM 688 O O . GLU A 1 91 ? -1.824 11.062 -5.048 1.00 95.06 91 GLU A O 1
ATOM 693 N N . GLY A 1 92 ? -2.163 12.292 -6.860 1.00 92.44 92 GLY A N 1
ATOM 694 C CA . GLY A 1 92 ? -1.600 11.246 -7.706 1.00 92.44 92 GLY A CA 1
ATOM 695 C C . GLY A 1 92 ? -1.652 11.543 -9.189 1.00 92.44 92 GLY A C 1
ATOM 696 O O . GLY A 1 92 ? -2.129 12.596 -9.617 1.00 92.44 92 GLY A O 1
ATOM 697 N N . VAL A 1 93 ? -1.135 10.591 -9.952 1.00 94.50 93 VAL A N 1
ATOM 698 C CA . VAL A 1 93 ? -1.238 10.500 -11.406 1.00 94.50 93 VAL A CA 1
ATOM 699 C C . VAL A 1 93 ? -1.607 9.058 -11.738 1.00 94.50 93 VAL A C 1
ATOM 701 O O . VAL A 1 93 ? -1.055 8.134 -11.151 1.00 94.50 93 VAL A O 1
ATOM 704 N N . SER A 1 94 ? -2.570 8.869 -12.631 1.00 94.00 94 SER A N 1
ATOM 705 C CA . SER A 1 94 ? -2.924 7.554 -13.154 1.00 94.00 94 SER A CA 1
ATOM 706 C C . SER A 1 94 ? -3.338 7.723 -14.607 1.00 94.00 94 SER A C 1
ATOM 708 O O . SER A 1 94 ? -4.269 8.468 -14.916 1.00 94.00 94 SER A O 1
ATOM 710 N N . VAL A 1 95 ? -2.551 7.129 -15.496 1.00 93.62 95 VAL A N 1
ATOM 711 C CA . VAL A 1 95 ? -2.754 7.117 -16.942 1.00 93.62 95 VAL A CA 1
ATOM 712 C C . VAL A 1 95 ? -2.392 5.711 -17.404 1.00 93.62 95 VAL A C 1
ATOM 714 O O . VAL A 1 95 ? -1.220 5.335 -17.313 1.00 93.62 95 VAL A O 1
ATOM 717 N N . GLY A 1 96 ? -3.390 4.955 -17.871 1.00 90.50 96 GLY A N 1
ATOM 718 C CA . GLY A 1 96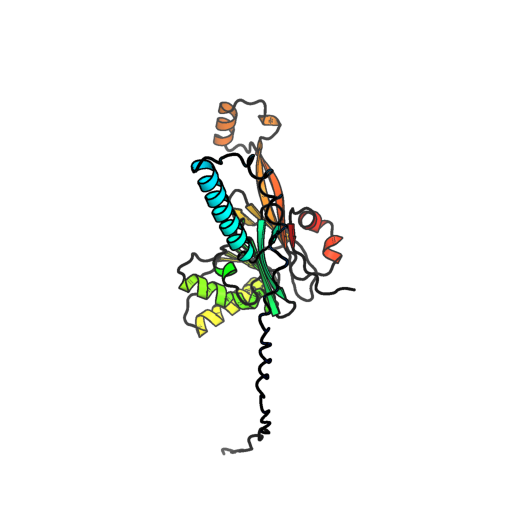 ? -3.242 3.538 -18.224 1.00 90.50 96 GLY A CA 1
ATOM 719 C C . GLY A 1 96 ? -2.076 3.297 -19.182 1.00 90.50 96 GLY A C 1
ATOM 720 O O . GLY A 1 96 ? -1.915 4.020 -20.170 1.00 90.50 96 GLY A O 1
ATOM 721 N N . GLY A 1 97 ? -1.210 2.339 -18.850 1.00 90.00 97 GLY A N 1
ATOM 722 C CA . GLY A 1 97 ? -0.004 1.997 -19.607 1.00 90.00 97 GLY A CA 1
ATOM 723 C C . GLY A 1 97 ? 1.150 3.007 -19.509 1.00 90.00 97 GLY A C 1
ATOM 724 O O . GLY A 1 97 ? 2.207 2.785 -20.104 1.00 90.00 97 GLY A O 1
ATOM 725 N N . HIS A 1 98 ? 0.987 4.130 -18.799 1.00 93.94 98 HIS A N 1
ATOM 726 C CA . HIS A 1 98 ? 1.997 5.191 -18.712 1.00 93.94 98 HIS A CA 1
ATOM 727 C C . HIS A 1 98 ? 2.589 5.354 -17.312 1.00 93.94 98 HIS A C 1
ATOM 729 O O . HIS A 1 98 ? 3.818 5.437 -17.187 1.00 93.94 98 HIS A O 1
ATOM 735 N N . GLU A 1 99 ? 1.729 5.505 -16.303 1.00 96.81 99 GLU A N 1
ATOM 736 C CA . GLU A 1 99 ? 2.095 5.642 -14.892 1.00 96.81 99 GLU A CA 1
ATOM 737 C C . GLU A 1 99 ? 0.850 5.619 -14.004 1.00 96.81 99 GLU A C 1
ATOM 739 O O . GLU A 1 99 ? -0.081 6.389 -14.239 1.00 96.81 99 GLU A O 1
ATOM 744 N N . THR A 1 100 ? 0.918 4.864 -12.912 1.00 98.06 100 THR A N 1
ATOM 745 C CA . THR A 1 100 ? 0.012 4.959 -11.771 1.00 98.06 100 THR A CA 1
ATOM 746 C C . THR A 1 100 ? 0.809 5.180 -10.486 1.00 98.06 100 THR A C 1
ATOM 748 O O . THR A 1 100 ? 1.784 4.486 -10.190 1.00 98.06 100 THR A O 1
ATOM 751 N N . CYS A 1 101 ? 0.413 6.200 -9.727 1.00 98.31 101 CYS A N 1
ATOM 752 C CA . CYS A 1 101 ? 0.876 6.456 -8.372 1.00 98.31 101 CYS A CA 1
ATOM 753 C C . CYS A 1 101 ? -0.145 7.323 -7.630 1.00 98.31 101 CYS A C 1
ATOM 755 O O . CYS A 1 101 ? -0.424 8.459 -8.031 1.00 98.31 101 CYS A O 1
ATOM 757 N N . VAL A 1 102 ? -0.669 6.802 -6.523 1.00 98.19 102 VAL A N 1
ATOM 758 C CA . VAL A 1 102 ? -1.634 7.485 -5.656 1.00 98.19 102 VAL A CA 1
ATOM 759 C C . VAL A 1 102 ? -1.048 7.633 -4.260 1.00 98.19 102 VAL A C 1
ATOM 761 O O . VAL A 1 102 ? -0.550 6.684 -3.674 1.00 98.19 102 VAL A O 1
ATOM 764 N N . VAL A 1 103 ? -1.113 8.831 -3.698 1.00 98.12 103 VAL A N 1
ATOM 765 C CA . VAL A 1 103 ? -0.504 9.210 -2.425 1.00 98.12 103 VAL A CA 1
ATOM 766 C C . VAL A 1 103 ? -1.584 9.693 -1.468 1.00 98.12 103 VAL A C 1
ATOM 768 O O . VAL A 1 103 ? -2.410 10.538 -1.817 1.00 98.12 103 VAL A O 1
ATOM 771 N N . VAL A 1 104 ? -1.532 9.187 -0.235 1.00 97.62 104 VAL A N 1
ATOM 772 C CA . VAL A 1 104 ? -2.397 9.599 0.875 1.00 97.62 104 VAL A CA 1
ATOM 773 C C . VAL A 1 104 ? -1.511 10.072 2.033 1.00 97.62 104 VAL A C 1
ATOM 775 O O . VAL A 1 104 ? -1.142 9.272 2.900 1.00 97.62 104 VAL A O 1
ATOM 778 N N . PRO A 1 105 ? -1.143 11.370 2.079 1.00 96.06 105 PRO A N 1
ATOM 779 C CA . PRO A 1 105 ? -0.129 11.867 3.009 1.00 96.06 105 PRO A CA 1
ATOM 780 C C . PRO A 1 105 ? -0.461 11.644 4.489 1.00 96.06 105 PRO A C 1
ATOM 782 O O . PRO A 1 105 ? 0.424 11.338 5.283 1.00 96.06 105 PRO A O 1
ATOM 785 N N . SER A 1 106 ? -1.736 11.748 4.883 1.00 95.62 106 SER A N 1
ATOM 786 C CA . SER A 1 106 ? -2.166 11.536 6.278 1.00 95.62 106 SER A CA 1
ATOM 787 C C . SER A 1 106 ? -2.001 10.085 6.755 1.00 95.62 106 SER A C 1
ATOM 789 O O . SER A 1 106 ? -1.922 9.830 7.962 1.00 95.62 106 SER A O 1
ATOM 791 N N . LEU A 1 107 ? -1.917 9.143 5.813 1.00 96.62 107 LEU A N 1
ATOM 792 C CA . LEU A 1 107 ? -1.623 7.731 6.050 1.00 96.62 107 LEU A CA 1
ATOM 793 C C . LEU A 1 107 ? -0.147 7.396 5.805 1.00 96.62 107 LEU A C 1
ATOM 795 O O . LEU A 1 107 ? 0.242 6.246 5.992 1.00 96.62 107 LEU A O 1
ATOM 799 N N . ASN A 1 108 ? 0.674 8.375 5.407 1.00 97.31 108 ASN A N 1
ATOM 800 C CA . ASN A 1 108 ? 2.085 8.189 5.075 1.00 97.31 108 ASN A CA 1
ATOM 801 C C . ASN A 1 108 ? 2.307 7.088 4.016 1.00 97.31 108 ASN A C 1
ATOM 803 O O . ASN A 1 108 ? 3.234 6.282 4.111 1.00 97.31 108 ASN A O 1
ATOM 807 N N . SER A 1 109 ? 1.375 7.004 3.066 1.00 98.25 109 SER A N 1
ATOM 808 C CA . SER A 1 109 ? 1.207 5.858 2.175 1.00 98.25 109 SER A CA 1
ATOM 809 C C . SER A 1 109 ? 1.175 6.288 0.712 1.00 98.25 109 SER A C 1
ATOM 811 O O . SER A 1 109 ? 0.542 7.289 0.364 1.00 98.25 109 SER A O 1
ATOM 813 N N . ALA A 1 110 ? 1.826 5.502 -0.139 1.00 98.56 110 ALA A N 1
ATOM 814 C CA . ALA A 1 110 ? 1.712 5.543 -1.588 1.00 98.56 110 ALA A CA 1
ATOM 815 C C . ALA A 1 110 ? 1.257 4.173 -2.114 1.00 98.56 110 ALA A C 1
ATOM 817 O O . ALA A 1 110 ? 1.665 3.137 -1.593 1.00 98.56 110 ALA A O 1
ATOM 818 N N . PHE A 1 111 ? 0.428 4.176 -3.149 1.00 98.75 111 PHE A N 1
ATOM 819 C CA . PHE A 1 111 ? -0.025 3.002 -3.878 1.00 98.75 111 PHE A CA 1
ATOM 820 C C . PHE A 1 111 ? 0.493 3.092 -5.306 1.00 98.75 111 PHE A C 1
ATOM 822 O O . PHE A 1 111 ? 0.217 4.079 -5.995 1.00 98.75 111 PHE A O 1
ATOM 829 N N . ASP A 1 112 ? 1.251 2.076 -5.708 1.00 98.75 112 ASP A N 1
ATOM 830 C CA . ASP A 1 112 ? 2.039 2.031 -6.936 1.00 98.75 112 ASP A CA 1
ATOM 831 C C . ASP A 1 112 ? 2.993 3.230 -7.115 1.00 98.75 112 ASP A C 1
ATOM 833 O O . ASP A 1 112 ? 2.992 4.221 -6.376 1.00 98.75 112 ASP A O 1
ATOM 837 N N . ILE A 1 113 ? 3.921 3.096 -8.056 1.00 98.62 113 ILE A N 1
ATOM 838 C CA . ILE A 1 113 ? 4.988 4.058 -8.306 1.00 98.62 113 ILE A CA 1
ATOM 839 C C . ILE A 1 113 ? 5.532 3.995 -9.739 1.00 98.62 113 ILE A C 1
ATOM 841 O O . ILE A 1 113 ? 6.737 3.895 -9.948 1.00 98.62 113 ILE A O 1
ATOM 845 N N . GLY A 1 114 ? 4.677 4.108 -10.754 1.00 98.06 114 GLY A N 1
ATOM 846 C CA . GLY A 1 114 ? 5.091 3.960 -12.157 1.00 98.06 114 GLY A CA 1
ATOM 847 C C . GLY A 1 114 ? 6.339 4.745 -12.579 1.00 98.06 114 GLY A C 1
ATOM 848 O O . GLY A 1 114 ? 7.281 4.148 -13.095 1.00 98.06 114 GLY A O 1
ATOM 849 N N . ARG A 1 115 ? 6.413 6.061 -12.322 1.00 97.62 115 ARG A N 1
ATOM 850 C CA . ARG A 1 115 ? 7.601 6.893 -12.630 1.00 97.62 115 ARG A CA 1
ATOM 851 C C . ARG A 1 115 ? 8.103 7.708 -11.440 1.00 97.62 115 ARG A C 1
ATOM 853 O O . ARG A 1 115 ? 8.934 8.596 -11.618 1.00 97.62 115 ARG A O 1
ATOM 860 N N . CYS A 1 116 ? 7.670 7.370 -10.225 1.00 97.50 116 CYS A N 1
ATOM 861 C CA . CYS A 1 116 ? 8.100 8.020 -8.985 1.00 97.50 116 CYS A CA 1
ATOM 862 C C . CYS A 1 116 ? 7.830 9.542 -8.959 1.00 97.50 116 CYS A C 1
ATOM 864 O O . CYS A 1 116 ? 8.762 10.353 -9.018 1.00 97.50 116 CYS A O 1
ATOM 866 N N . PRO A 1 117 ? 6.567 9.978 -8.790 1.00 95.06 117 PRO A N 1
ATOM 867 C CA . PRO A 1 117 ? 6.272 11.393 -8.626 1.00 95.06 117 PRO A CA 1
ATOM 868 C C . PRO A 1 117 ? 6.865 11.917 -7.310 1.00 95.06 117 PRO A C 1
ATOM 870 O O . PRO A 1 117 ? 6.865 11.236 -6.284 1.00 95.06 117 PRO A O 1
ATOM 873 N N . ALA A 1 118 ? 7.318 13.174 -7.299 1.00 92.31 118 ALA A N 1
ATOM 874 C CA . ALA A 1 118 ? 8.039 13.767 -6.162 1.00 92.31 118 ALA A CA 1
ATOM 875 C C . ALA A 1 118 ? 7.298 13.671 -4.807 1.00 92.31 118 ALA A C 1
ATOM 877 O O . ALA A 1 118 ? 7.928 13.592 -3.752 1.00 92.31 118 ALA A O 1
ATOM 878 N N . LYS A 1 119 ? 5.958 13.652 -4.824 1.00 90.81 119 LYS A N 1
ATOM 879 C CA . LYS A 1 119 ? 5.126 13.515 -3.616 1.00 90.81 119 LYS A CA 1
ATOM 880 C C . LYS A 1 119 ? 5.218 12.126 -2.976 1.00 90.81 119 LYS A C 1
ATOM 882 O O . LYS A 1 119 ? 5.150 12.019 -1.751 1.00 90.81 119 LYS A O 1
ATOM 887 N N . ALA A 1 120 ? 5.418 11.082 -3.783 1.00 96.94 120 ALA A N 1
ATOM 888 C CA . ALA A 1 120 ? 5.544 9.708 -3.307 1.00 96.94 120 ALA A CA 1
ATOM 889 C C . ALA A 1 120 ? 6.842 9.496 -2.520 1.00 96.94 120 ALA A C 1
ATOM 891 O O . ALA A 1 120 ? 6.844 8.769 -1.535 1.00 96.94 120 ALA A O 1
ATOM 892 N N . VAL A 1 121 ? 7.922 10.207 -2.878 1.00 97.69 121 VAL A N 1
ATOM 893 C CA . VAL A 1 121 ? 9.246 10.116 -2.226 1.00 97.69 121 VAL A CA 1
ATOM 894 C C . VAL A 1 121 ? 9.174 10.306 -0.711 1.00 97.69 121 VAL A C 1
ATOM 896 O O . VAL A 1 121 ? 9.971 9.709 0.002 1.00 97.69 121 VAL A O 1
ATOM 899 N N . HIS A 1 122 ? 8.222 11.094 -0.210 1.00 96.62 122 HIS A N 1
ATOM 900 C CA . HIS A 1 122 ? 8.087 11.401 1.216 1.00 96.62 122 HIS A CA 1
ATOM 901 C C . HIS A 1 122 ? 7.207 10.405 1.982 1.00 96.62 122 HIS A C 1
ATOM 903 O O . HIS A 1 122 ? 7.129 10.507 3.201 1.00 96.62 122 HIS A O 1
ATOM 909 N N . GLN A 1 123 ? 6.573 9.451 1.297 1.00 98.00 123 GLN A N 1
ATOM 910 C CA . GLN A 1 123 ? 5.766 8.415 1.937 1.00 98.00 123 GLN A CA 1
ATOM 911 C C . GLN A 1 123 ? 6.656 7.258 2.365 1.00 98.00 123 GLN A C 1
ATOM 913 O O . GLN A 1 123 ? 7.522 6.828 1.603 1.00 98.00 123 GLN A O 1
ATOM 918 N N . ASP A 1 124 ? 6.463 6.773 3.583 1.00 98.31 124 ASP A N 1
ATOM 919 C CA . ASP A 1 124 ? 7.269 5.699 4.162 1.00 98.31 124 ASP A CA 1
ATOM 920 C C . ASP A 1 124 ? 6.766 4.306 3.797 1.00 98.31 124 ASP A C 1
ATOM 922 O O . ASP A 1 124 ? 7.553 3.362 3.816 1.00 98.31 124 ASP A O 1
ATOM 926 N N . PHE A 1 125 ? 5.478 4.190 3.471 1.00 98.75 125 PHE A N 1
ATOM 927 C CA . PHE A 1 125 ? 4.838 2.938 3.098 1.00 98.75 125 PHE A CA 1
ATOM 928 C C . PHE A 1 125 ? 4.445 2.984 1.625 1.00 98.75 125 PHE A C 1
ATOM 930 O O . PHE A 1 125 ? 3.728 3.889 1.198 1.00 98.75 125 PHE A O 1
ATOM 937 N N . LEU A 1 126 ? 4.920 2.012 0.851 1.00 98.88 126 LEU A N 1
ATOM 938 C CA . LEU A 1 126 ? 4.605 1.874 -0.568 1.00 98.88 126 LEU A CA 1
ATOM 939 C C . LEU A 1 126 ? 3.965 0.510 -0.820 1.00 98.88 126 LEU A C 1
ATOM 941 O O . LEU A 1 126 ? 4.567 -0.517 -0.522 1.00 98.88 126 LEU A O 1
ATOM 945 N N . PHE A 1 127 ? 2.767 0.506 -1.390 1.00 98.88 127 PHE A N 1
ATOM 946 C CA . PHE A 1 127 ? 1.995 -0.695 -1.697 1.00 98.88 127 PHE A CA 1
ATOM 947 C C . PHE A 1 127 ? 1.973 -0.918 -3.205 1.00 98.88 127 PHE A C 1
ATOM 949 O O . PHE A 1 127 ? 1.356 -0.136 -3.923 1.00 98.88 127 PHE A O 1
ATOM 956 N N . ILE A 1 128 ? 2.652 -1.959 -3.683 1.00 98.88 128 ILE A N 1
ATOM 957 C CA . ILE A 1 128 ? 2.674 -2.324 -5.101 1.00 98.88 128 ILE A CA 1
ATOM 958 C C . ILE A 1 128 ? 1.569 -3.334 -5.375 1.00 98.88 128 ILE A C 1
ATOM 960 O O . ILE A 1 128 ? 1.545 -4.397 -4.764 1.00 98.88 128 ILE A O 1
ATOM 964 N N . THR A 1 129 ? 0.671 -3.030 -6.304 1.00 98.62 129 THR A N 1
ATOM 965 C CA . THR A 1 129 ? -0.460 -3.906 -6.638 1.00 98.62 129 THR A CA 1
ATOM 966 C C . THR A 1 129 ? -0.053 -5.058 -7.543 1.00 98.62 129 THR A C 1
ATOM 968 O O . THR A 1 129 ? -0.481 -6.193 -7.326 1.00 98.62 129 THR A O 1
ATOM 971 N N . HIS A 1 130 ? 0.792 -4.786 -8.540 1.00 98.44 130 HIS A N 1
ATOM 972 C CA . HIS A 1 130 ? 1.289 -5.766 -9.502 1.00 98.44 130 HIS A CA 1
ATOM 973 C C . HIS A 1 130 ? 2.565 -5.277 -10.213 1.00 98.44 130 HIS A C 1
ATOM 975 O O . HIS A 1 130 ? 3.056 -4.176 -9.972 1.00 98.44 130 HIS A O 1
ATOM 981 N N . ALA A 1 131 ? 3.141 -6.125 -11.070 1.00 98.06 131 ALA A N 1
ATOM 982 C CA . ALA A 1 131 ? 4.473 -5.924 -11.647 1.00 98.06 131 ALA A CA 1
ATOM 983 C C . ALA A 1 131 ? 4.508 -5.266 -13.041 1.00 98.06 131 ALA A C 1
ATOM 985 O O . ALA A 1 131 ? 5.561 -5.295 -13.684 1.00 98.06 131 ALA A O 1
ATOM 986 N N . HIS A 1 132 ? 3.414 -4.672 -13.533 1.00 98.12 132 HIS A N 1
ATOM 987 C CA . HIS A 1 132 ? 3.510 -3.873 -14.756 1.00 98.12 132 HIS A CA 1
ATOM 988 C C . HIS A 1 132 ? 4.387 -2.636 -14.535 1.00 98.12 132 HIS A C 1
ATOM 990 O O . HIS A 1 132 ? 4.489 -2.088 -13.433 1.00 98.12 132 HIS A O 1
ATOM 996 N N . LEU A 1 133 ? 5.077 -2.210 -15.595 1.00 97.62 133 LEU A N 1
ATOM 997 C CA . LEU A 1 133 ? 6.119 -1.188 -15.499 1.00 97.62 133 LEU A CA 1
ATOM 998 C C . LEU A 1 133 ? 5.555 0.180 -15.100 1.00 97.62 133 LEU A C 1
ATOM 1000 O O . LEU A 1 133 ? 6.200 0.924 -14.370 1.00 97.62 133 LEU A O 1
ATOM 1004 N N . ASP A 1 134 ? 4.343 0.494 -15.528 1.00 97.81 134 ASP A N 1
ATOM 1005 C CA . ASP A 1 134 ? 3.603 1.688 -15.141 1.00 97.81 134 ASP A CA 1
ATOM 1006 C C . ASP A 1 134 ? 3.087 1.655 -13.693 1.00 97.81 134 ASP A C 1
ATOM 1008 O O . ASP A 1 134 ? 2.644 2.689 -13.203 1.00 97.81 134 ASP A O 1
ATOM 1012 N N . HIS A 1 135 ? 3.248 0.544 -12.966 1.00 98.50 135 HIS A N 1
ATOM 1013 C CA . HIS A 1 135 ? 2.920 0.430 -11.540 1.00 98.50 135 HIS A CA 1
ATOM 1014 C C . HIS A 1 135 ? 4.155 0.296 -10.645 1.00 98.50 135 HIS A C 1
ATOM 1016 O O . HIS A 1 135 ? 4.171 0.837 -9.546 1.00 98.50 135 HIS A O 1
ATOM 1022 N N . ILE A 1 136 ? 5.228 -0.366 -11.089 1.00 98.62 136 ILE A N 1
ATOM 1023 C CA . ILE A 1 136 ? 6.427 -0.590 -10.253 1.00 98.62 136 ILE A CA 1
ATOM 1024 C C . ILE A 1 136 ? 7.692 0.116 -10.765 1.00 98.62 136 ILE A C 1
ATOM 1026 O O . ILE A 1 136 ? 8.678 0.226 -10.036 1.00 98.62 136 ILE A O 1
ATOM 1030 N N . GLY A 1 137 ? 7.702 0.607 -12.006 1.00 98.19 137 GLY A N 1
ATOM 1031 C CA . GLY A 1 137 ? 8.921 1.020 -12.714 1.00 98.19 137 GLY A CA 1
ATOM 1032 C C . GLY A 1 137 ? 9.747 2.106 -12.022 1.00 98.19 137 GLY A C 1
ATOM 1033 O O . GLY A 1 137 ? 10.974 2.117 -12.129 1.00 98.19 137 GLY A O 1
ATOM 1034 N N . GLY A 1 138 ? 9.111 2.986 -11.253 1.00 98.19 138 GLY A N 1
ATOM 1035 C CA . GLY A 1 138 ? 9.761 4.049 -10.497 1.00 98.19 138 GLY A CA 1
ATOM 1036 C C . GLY A 1 138 ? 10.381 3.592 -9.177 1.00 98.19 138 GLY A C 1
ATOM 1037 O O . GLY A 1 138 ? 11.014 4.410 -8.511 1.00 98.19 138 GLY A O 1
ATOM 1038 N N . LEU A 1 139 ? 10.255 2.320 -8.785 1.00 98.56 139 LEU A N 1
ATOM 1039 C CA . LEU A 1 139 ? 10.748 1.814 -7.500 1.00 98.56 139 LEU A CA 1
ATOM 1040 C C . LEU A 1 139 ? 12.258 2.063 -7.281 1.00 98.56 139 LEU A C 1
ATOM 1042 O O . LEU A 1 139 ? 12.615 2.588 -6.223 1.00 98.56 139 LEU A O 1
ATOM 1046 N N . PRO A 1 140 ? 13.170 1.783 -8.237 1.00 98.00 140 PRO A N 1
ATOM 1047 C CA . PRO A 1 140 ? 14.588 2.100 -8.050 1.00 98.00 140 PRO A CA 1
ATOM 1048 C C . PRO A 1 140 ? 14.839 3.607 -7.882 1.00 98.00 140 PRO A C 1
ATOM 1050 O O . PRO A 1 140 ? 15.629 4.009 -7.026 1.00 98.00 140 PRO A O 1
ATOM 1053 N N . MET A 1 141 ? 14.136 4.442 -8.657 1.00 97.81 141 MET A N 1
ATOM 1054 C CA . MET A 1 141 ? 14.235 5.905 -8.581 1.00 97.81 141 MET A CA 1
ATOM 1055 C C . MET A 1 141 ? 13.754 6.432 -7.226 1.00 97.81 141 MET A C 1
ATOM 1057 O O . MET A 1 141 ? 14.396 7.296 -6.628 1.00 97.81 141 MET A O 1
ATOM 1061 N N . TYR A 1 142 ? 12.662 5.877 -6.710 1.00 98.50 142 TYR A N 1
ATOM 1062 C CA . TYR A 1 142 ? 12.118 6.187 -5.395 1.00 98.50 142 TYR A CA 1
ATOM 1063 C C . TYR A 1 142 ? 13.127 5.922 -4.279 1.00 98.50 142 TYR A C 1
ATOM 1065 O O . TYR A 1 142 ? 13.424 6.823 -3.491 1.00 98.50 142 TYR A O 1
ATOM 1073 N N . LEU A 1 143 ? 13.721 4.724 -4.251 1.00 98.50 143 LEU A N 1
ATOM 1074 C CA . LEU A 1 143 ? 14.715 4.364 -3.237 1.00 98.50 143 LEU A CA 1
A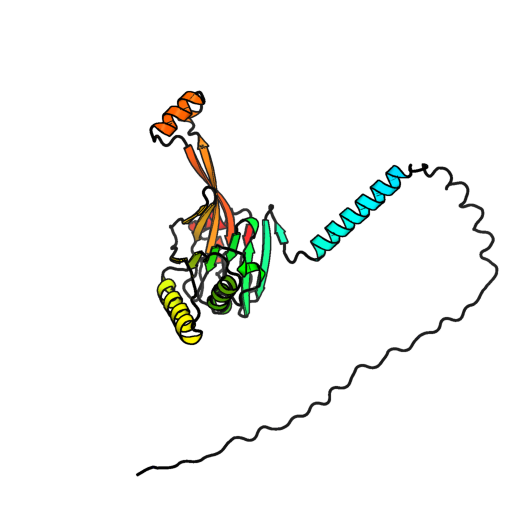TOM 1075 C C . LEU A 1 143 ? 15.978 5.229 -3.343 1.00 98.50 143 LEU A C 1
ATOM 1077 O O . LEU A 1 143 ? 16.470 5.727 -2.329 1.00 98.50 143 LEU A O 1
ATOM 1081 N N . ALA A 1 144 ? 16.474 5.459 -4.563 1.00 97.56 144 ALA A N 1
ATOM 1082 C CA . ALA A 1 144 ? 17.649 6.294 -4.795 1.00 97.56 144 ALA A CA 1
ATOM 1083 C C . ALA A 1 144 ? 17.414 7.750 -4.357 1.00 97.56 144 ALA A C 1
ATOM 1085 O O . ALA A 1 144 ? 18.265 8.345 -3.695 1.00 97.56 144 ALA A O 1
ATOM 1086 N N . THR A 1 145 ? 16.240 8.310 -4.664 1.00 97.31 145 THR A N 1
ATOM 1087 C CA . THR A 1 145 ? 15.883 9.688 -4.292 1.00 97.31 145 THR A CA 1
ATOM 1088 C C . THR A 1 145 ? 15.729 9.831 -2.777 1.00 97.31 145 THR A C 1
ATOM 1090 O O . THR A 1 145 ? 16.215 10.802 -2.199 1.00 97.31 145 THR A O 1
ATOM 1093 N N . ARG A 1 146 ? 15.127 8.845 -2.097 1.00 98.00 146 ARG A N 1
ATOM 1094 C CA . ARG A 1 146 ? 15.068 8.830 -0.625 1.00 98.00 146 ARG A CA 1
ATOM 1095 C C . ARG A 1 146 ? 16.458 8.779 0.006 1.00 98.00 146 ARG A C 1
ATOM 1097 O O . ARG A 1 146 ? 16.700 9.502 0.971 1.00 98.00 146 ARG A O 1
ATOM 1104 N N . GLY A 1 147 ? 17.368 7.985 -0.561 1.00 97.06 147 GLY A N 1
ATOM 1105 C CA . GLY A 1 147 ? 18.773 7.948 -0.152 1.00 97.06 147 GLY A CA 1
ATOM 1106 C C . GLY A 1 147 ? 19.465 9.303 -0.320 1.00 97.06 147 GLY A C 1
ATOM 1107 O O . GLY A 1 147 ? 20.093 9.785 0.618 1.00 97.06 147 GLY A O 1
ATOM 1108 N N . LEU A 1 148 ? 19.273 9.964 -1.466 1.00 96.12 148 LEU A N 1
ATOM 1109 C CA . LEU A 1 148 ? 19.804 11.307 -1.733 1.00 96.12 148 LEU A CA 1
ATOM 1110 C C . LEU A 1 148 ? 19.313 12.346 -0.712 1.00 96.12 148 LEU A C 1
ATOM 1112 O O . LEU A 1 148 ? 20.063 13.234 -0.312 1.00 96.12 148 LEU A O 1
ATOM 1116 N N . TYR A 1 149 ? 18.058 12.234 -0.279 1.00 96.94 149 TYR A N 1
ATOM 1117 C CA . TYR A 1 149 ? 17.451 13.130 0.707 1.00 96.94 149 TYR A CA 1
ATOM 1118 C C . TYR A 1 149 ? 17.722 12.720 2.161 1.00 96.94 149 TYR A C 1
ATOM 1120 O O . TYR A 1 149 ? 17.228 13.378 3.074 1.00 96.94 149 TYR A O 1
ATOM 1128 N N . ASN A 1 150 ? 18.510 11.663 2.395 1.00 96.62 150 ASN A N 1
ATOM 1129 C CA . ASN A 1 150 ? 18.766 11.091 3.720 1.00 96.62 150 ASN A CA 1
ATOM 1130 C C . ASN A 1 150 ? 17.477 10.761 4.495 1.00 96.62 150 ASN A C 1
ATOM 1132 O O . ASN A 1 150 ? 17.415 10.893 5.719 1.00 96.62 150 ASN A O 1
ATOM 1136 N N . LEU A 1 151 ? 16.430 10.341 3.781 1.00 97.44 151 LEU A N 1
ATOM 1137 C CA . LEU A 1 151 ? 15.192 9.876 4.396 1.00 97.44 151 LEU A CA 1
ATOM 1138 C C . LEU A 1 151 ? 15.385 8.458 4.935 1.00 97.44 151 LEU A C 1
ATOM 1140 O O . LEU A 1 151 ? 16.230 7.696 4.455 1.00 97.44 151 LEU A O 1
ATOM 1144 N N . LYS A 1 152 ? 14.580 8.077 5.932 1.00 96.31 152 LYS A N 1
ATOM 1145 C CA . LYS A 1 152 ? 14.621 6.704 6.447 1.00 96.31 152 LYS A CA 1
ATOM 1146 C C . LYS A 1 152 ? 14.295 5.697 5.327 1.00 96.31 152 LYS A C 1
ATOM 1148 O O . LYS A 1 152 ? 13.509 6.028 4.431 1.00 96.31 152 LYS A O 1
ATOM 1153 N N . PRO A 1 153 ? 14.844 4.473 5.364 1.00 97.94 153 PRO A N 1
ATOM 1154 C CA . PRO A 1 153 ? 14.437 3.423 4.437 1.00 97.94 153 PRO A CA 1
ATOM 1155 C C . PRO A 1 153 ? 12.914 3.215 4.492 1.00 97.94 153 PRO A C 1
ATOM 1157 O O . PRO A 1 153 ? 12.360 3.200 5.594 1.00 97.94 153 PRO A O 1
ATOM 1160 N N . PRO A 1 154 ? 12.231 3.122 3.343 1.00 98.50 154 PRO A N 1
ATOM 1161 C CA . PRO A 1 154 ? 10.802 2.854 3.314 1.00 98.50 154 PRO A CA 1
ATOM 1162 C C . PRO A 1 154 ? 10.511 1.361 3.487 1.00 98.50 154 PRO A C 1
ATOM 1164 O O . PRO A 1 154 ? 11.377 0.515 3.231 1.00 98.50 154 PRO A O 1
ATOM 1167 N N . THR A 1 155 ? 9.268 1.057 3.844 1.00 98.81 155 THR A N 1
ATOM 1168 C CA . THR A 1 155 ? 8.712 -0.295 3.803 1.00 98.81 155 THR A CA 1
ATOM 1169 C C . THR A 1 155 ? 7.893 -0.437 2.523 1.00 98.81 155 THR A C 1
ATOM 1171 O O . THR A 1 155 ? 6.952 0.323 2.282 1.00 98.81 155 THR A O 1
ATOM 1174 N N . VAL A 1 156 ? 8.275 -1.390 1.676 1.00 98.88 156 VAL A N 1
ATOM 1175 C CA . VAL A 1 156 ? 7.636 -1.644 0.382 1.00 98.88 156 VAL A CA 1
ATOM 1176 C C . VAL A 1 156 ? 6.941 -2.994 0.445 1.00 98.88 156 VAL A C 1
ATOM 1178 O O . VAL A 1 156 ? 7.576 -4.009 0.729 1.00 98.88 156 VAL A O 1
ATOM 1181 N N . PHE A 1 157 ? 5.644 -3.004 0.167 1.00 98.88 157 PHE A N 1
ATOM 1182 C CA . PHE A 1 157 ? 4.813 -4.197 0.143 1.00 98.88 157 PHE A CA 1
ATOM 1183 C C . PHE A 1 157 ? 4.591 -4.637 -1.293 1.00 98.88 157 PHE A C 1
ATOM 1185 O O . PHE A 1 157 ? 4.248 -3.821 -2.147 1.00 98.88 157 PHE A O 1
ATOM 1192 N N . VAL A 1 158 ? 4.762 -5.929 -1.540 1.00 98.81 158 VAL A N 1
ATOM 1193 C CA . VAL A 1 158 ? 4.584 -6.540 -2.858 1.00 98.81 158 VAL A CA 1
ATOM 1194 C C . VAL A 1 158 ? 3.796 -7.848 -2.738 1.00 98.81 158 VAL A C 1
ATOM 1196 O O . VAL A 1 158 ? 3.846 -8.486 -1.677 1.00 98.81 158 VAL A O 1
ATOM 1199 N N . PRO A 1 159 ? 3.115 -8.295 -3.809 1.00 98.50 159 PRO A N 1
ATOM 1200 C CA . PRO A 1 159 ? 2.606 -9.654 -3.895 1.00 98.50 159 PRO A CA 1
ATOM 1201 C C . PRO A 1 159 ? 3.738 -10.664 -3.652 1.00 98.50 159 PRO A C 1
ATOM 1203 O O . PRO A 1 159 ? 4.836 -10.491 -4.199 1.00 98.50 159 PRO A O 1
ATOM 1206 N N . PRO A 1 160 ? 3.510 -11.741 -2.879 1.00 98.44 160 PRO A N 1
ATOM 1207 C CA . PRO A 1 160 ? 4.562 -12.709 -2.567 1.00 98.44 160 PRO A CA 1
ATOM 1208 C C . PRO A 1 160 ? 5.267 -13.276 -3.801 1.00 98.44 160 PRO A C 1
ATOM 1210 O O . PRO A 1 160 ? 6.481 -13.464 -3.786 1.00 98.44 160 PRO A O 1
ATOM 1213 N N . CYS A 1 161 ? 4.523 -13.480 -4.891 1.00 97.75 161 CYS A N 1
ATOM 1214 C CA . CYS A 1 161 ? 5.040 -14.055 -6.128 1.00 97.75 161 CYS A CA 1
ATOM 1215 C C . CYS A 1 161 ? 6.085 -13.190 -6.845 1.00 97.75 161 CYS A C 1
ATOM 1217 O O . CYS A 1 161 ? 6.808 -13.729 -7.673 1.00 97.75 161 CYS A O 1
ATOM 1219 N N . ILE A 1 162 ? 6.179 -11.885 -6.553 1.00 98.19 162 ILE A N 1
ATOM 1220 C CA . ILE A 1 162 ? 7.141 -10.987 -7.216 1.00 98.19 162 ILE A CA 1
ATOM 1221 C C . ILE A 1 162 ? 8.296 -10.560 -6.307 1.00 98.19 162 ILE A C 1
ATOM 1223 O O . ILE A 1 162 ? 9.202 -9.866 -6.763 1.00 98.19 162 ILE A O 1
ATOM 1227 N N . LYS A 1 163 ? 8.294 -10.952 -5.025 1.00 98.56 163 LYS A N 1
ATOM 1228 C CA . LYS A 1 163 ? 9.291 -10.482 -4.050 1.00 98.56 163 LYS A CA 1
ATOM 1229 C C . LYS A 1 163 ? 10.726 -10.750 -4.509 1.00 98.56 163 LYS A C 1
ATOM 1231 O O . LYS A 1 163 ? 11.542 -9.832 -4.515 1.00 98.56 163 LYS A O 1
ATOM 1236 N N . GLU A 1 164 ? 11.022 -11.978 -4.925 1.00 98.56 164 GLU A N 1
ATOM 1237 C CA . GLU A 1 164 ? 12.370 -12.363 -5.364 1.00 98.56 164 GLU A CA 1
ATOM 1238 C C . GLU A 1 164 ? 12.815 -11.599 -6.616 1.00 98.56 164 GLU A C 1
ATOM 1240 O O . GLU A 1 164 ? 13.980 -11.222 -6.743 1.00 98.56 164 GLU A O 1
ATOM 1245 N N . ASP A 1 165 ? 11.897 -11.340 -7.546 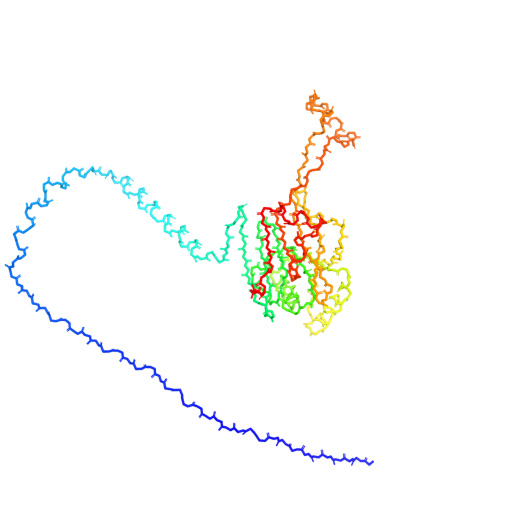1.00 98.56 165 ASP A N 1
ATOM 1246 C CA . ASP A 1 165 ? 12.210 -10.608 -8.772 1.00 98.56 165 ASP A CA 1
ATOM 1247 C C . ASP A 1 165 ? 12.450 -9.123 -8.496 1.00 98.56 165 ASP A C 1
ATOM 1249 O O . ASP A 1 165 ? 13.360 -8.526 -9.076 1.00 98.56 165 ASP A O 1
ATOM 1253 N N . VAL A 1 166 ? 11.725 -8.542 -7.536 1.00 98.56 166 VAL A N 1
ATOM 1254 C CA . VAL A 1 166 ? 11.992 -7.186 -7.043 1.00 98.56 166 VAL A CA 1
ATOM 1255 C C . VAL A 1 166 ? 13.355 -7.115 -6.350 1.00 98.56 166 VAL A C 1
ATOM 1257 O O . VAL A 1 166 ? 14.114 -6.178 -6.596 1.00 98.56 166 VAL A O 1
ATOM 1260 N N . GLU A 1 167 ? 13.734 -8.109 -5.543 1.00 98.56 167 GLU A N 1
ATOM 1261 C CA . GLU A 1 167 ? 15.075 -8.160 -4.941 1.00 98.56 167 GLU A CA 1
ATOM 1262 C C . GLU A 1 167 ? 16.179 -8.213 -6.008 1.00 98.56 167 GLU A C 1
ATOM 1264 O O . GLU A 1 167 ? 17.158 -7.464 -5.913 1.00 98.56 167 GLU A O 1
ATOM 1269 N N . LYS A 1 168 ? 16.001 -9.023 -7.062 1.00 98.50 168 LYS A N 1
ATOM 1270 C CA . LYS A 1 168 ? 16.924 -9.078 -8.211 1.00 98.50 168 LYS A CA 1
ATOM 1271 C C . LYS A 1 168 ? 16.987 -7.743 -8.954 1.00 98.50 168 LYS A C 1
ATOM 1273 O O . LYS A 1 168 ? 18.087 -7.277 -9.245 1.00 98.50 168 LYS A O 1
ATOM 1278 N N . LEU A 1 169 ? 15.846 -7.103 -9.223 1.00 97.94 169 LEU A N 1
ATOM 1279 C CA . LEU A 1 169 ? 15.774 -5.784 -9.865 1.00 97.94 169 LEU A CA 1
ATOM 1280 C C . LEU A 1 169 ? 16.585 -4.746 -9.080 1.00 97.94 169 LEU A C 1
ATOM 1282 O O . LEU A 1 169 ? 17.423 -4.036 -9.643 1.00 97.94 169 LEU A O 1
ATOM 1286 N N . LEU A 1 170 ? 16.373 -4.682 -7.764 1.00 98.31 170 LEU A N 1
ATOM 1287 C CA . LEU A 1 170 ? 17.110 -3.772 -6.894 1.00 98.31 170 LEU A CA 1
ATOM 1288 C C . LEU A 1 170 ? 18.599 -4.108 -6.865 1.00 98.31 170 LEU A C 1
ATOM 1290 O O . LEU A 1 170 ? 19.426 -3.198 -6.888 1.00 98.31 170 LEU A O 1
ATOM 1294 N N . GLN A 1 171 ? 18.958 -5.392 -6.858 1.00 98.38 171 GLN A N 1
ATOM 1295 C CA . GLN A 1 171 ? 20.352 -5.814 -6.894 1.00 98.38 171 GLN A CA 1
ATOM 1296 C C . GLN A 1 171 ? 21.051 -5.406 -8.196 1.00 98.38 171 GLN A C 1
ATOM 1298 O O . GLN A 1 171 ? 22.164 -4.886 -8.143 1.00 98.38 171 GLN A O 1
ATOM 1303 N N . ILE A 1 172 ? 20.389 -5.564 -9.344 1.00 98.12 172 ILE A N 1
ATOM 1304 C CA . ILE A 1 172 ? 20.895 -5.106 -10.644 1.00 98.12 172 ILE A CA 1
ATOM 1305 C C . ILE A 1 172 ? 21.161 -3.598 -10.598 1.00 98.12 172 ILE A C 1
ATOM 1307 O O . ILE A 1 172 ? 22.254 -3.153 -10.952 1.00 98.12 172 ILE A O 1
ATOM 1311 N N . HIS A 1 173 ? 20.212 -2.806 -10.090 1.00 97.75 173 HIS A N 1
ATOM 1312 C CA . HIS A 1 173 ? 20.412 -1.365 -9.953 1.00 97.75 173 HIS A CA 1
ATOM 1313 C C . HIS A 1 173 ? 21.550 -1.006 -8.995 1.00 97.75 173 HIS A C 1
ATOM 1315 O O . HIS A 1 173 ? 22.356 -0.154 -9.357 1.00 97.75 173 HIS A O 1
ATOM 1321 N N . ARG A 1 174 ? 21.670 -1.666 -7.833 1.00 97.81 174 ARG A N 1
ATOM 1322 C CA . ARG A 1 174 ? 22.794 -1.467 -6.895 1.00 97.81 174 ARG A CA 1
ATOM 1323 C C . ARG A 1 174 ? 24.139 -1.720 -7.577 1.00 97.81 174 ARG A C 1
ATOM 1325 O O . ARG A 1 174 ? 25.059 -0.922 -7.433 1.00 97.81 174 ARG A O 1
ATOM 1332 N N . THR A 1 175 ? 24.248 -2.802 -8.350 1.00 97.75 175 THR A N 1
ATOM 1333 C CA . THR A 1 175 ? 25.477 -3.147 -9.076 1.00 97.75 175 THR A CA 1
ATOM 1334 C C . THR A 1 175 ? 25.797 -2.143 -10.185 1.00 97.75 175 THR A C 1
ATOM 1336 O O . THR A 1 175 ? 26.954 -1.759 -10.335 1.00 97.75 175 THR A O 1
ATOM 1339 N N . MET A 1 176 ? 24.804 -1.686 -10.951 1.00 97.62 176 MET A N 1
ATOM 1340 C CA . MET A 1 176 ? 25.039 -0.723 -12.034 1.00 97.62 176 MET A CA 1
ATOM 1341 C C . MET A 1 176 ? 25.370 0.681 -11.518 1.00 97.62 176 MET A C 1
ATOM 1343 O O . MET A 1 176 ? 26.292 1.314 -12.022 1.00 97.62 176 MET A O 1
ATOM 1347 N N . SER A 1 177 ? 24.611 1.182 -10.539 1.00 94.25 177 SER A N 1
ATOM 1348 C CA . SER A 1 177 ? 24.730 2.566 -10.064 1.00 94.25 177 SER A CA 1
ATOM 1349 C C . SER A 1 177 ? 25.754 2.746 -8.948 1.00 94.25 177 SER A C 1
ATOM 1351 O O . SER A 1 177 ? 26.131 3.880 -8.669 1.00 94.25 177 SER A O 1
ATOM 1353 N N . GLN A 1 178 ? 26.194 1.655 -8.309 1.00 93.62 178 GLN A N 1
ATOM 1354 C CA . GLN A 1 178 ? 27.054 1.680 -7.121 1.00 93.62 178 GLN A CA 1
ATOM 1355 C C . GLN A 1 178 ? 26.429 2.466 -5.951 1.00 93.62 178 GLN A C 1
ATOM 1357 O O . GLN A 1 178 ? 27.135 3.020 -5.109 1.00 93.62 178 GLN A O 1
ATOM 1362 N N . VAL A 1 179 ? 25.092 2.512 -5.889 1.00 91.88 179 VAL A N 1
ATOM 1363 C CA . VAL A 1 179 ? 24.328 3.158 -4.813 1.00 91.88 179 VAL A CA 1
ATOM 1364 C C . VAL A 1 179 ? 23.611 2.108 -3.976 1.00 91.88 179 VAL A C 1
ATOM 1366 O O . VAL A 1 179 ? 23.007 1.166 -4.492 1.00 91.88 179 VAL A O 1
ATOM 1369 N N . GLU A 1 180 ? 23.631 2.299 -2.660 1.00 91.88 180 GLU A N 1
ATOM 1370 C CA . GLU A 1 180 ? 22.856 1.482 -1.737 1.00 91.88 180 GLU A CA 1
ATOM 1371 C C . GLU A 1 180 ? 21.362 1.839 -1.832 1.00 91.88 180 GLU A C 1
ATOM 1373 O O . GLU A 1 180 ? 20.945 2.950 -1.513 1.00 91.88 180 GLU A O 1
ATOM 1378 N N . LEU A 1 181 ? 20.536 0.883 -2.262 1.00 97.38 181 LEU A N 1
ATOM 1379 C CA . LEU A 1 181 ? 19.076 1.024 -2.280 1.00 97.38 181 LEU A CA 1
ATOM 1380 C C . LEU A 1 181 ? 18.485 0.382 -1.021 1.00 97.38 181 LEU A C 1
ATOM 1382 O O . LEU A 1 181 ? 18.140 -0.803 -1.035 1.00 97.38 181 LEU A O 1
ATOM 1386 N N . LYS A 1 182 ? 18.433 1.141 0.081 1.00 97.81 182 LYS A N 1
ATOM 1387 C CA . LYS A 1 182 ? 17.907 0.673 1.376 1.00 97.81 182 LYS A CA 1
ATOM 1388 C C . LYS A 1 182 ? 16.386 0.564 1.336 1.00 97.81 182 LYS A C 1
ATOM 1390 O O . LYS A 1 182 ? 15.715 1.540 1.014 1.00 97.81 182 LYS A O 1
ATOM 1395 N N . VAL A 1 183 ? 15.855 -0.599 1.702 1.00 98.56 183 VAL A N 1
ATOM 1396 C CA . VAL A 1 183 ? 14.414 -0.881 1.723 1.00 98.56 183 VAL A CA 1
ATOM 1397 C C . VAL A 1 183 ? 14.112 -2.035 2.676 1.00 98.56 183 VAL A C 1
ATOM 1399 O O . VAL A 1 183 ? 14.896 -2.979 2.765 1.00 98.56 183 VAL A O 1
ATOM 1402 N N . GLU A 1 184 ? 12.973 -1.972 3.357 1.00 98.44 184 GLU A N 1
ATOM 1403 C CA . GLU A 1 184 ? 12.343 -3.136 3.980 1.00 98.44 184 GLU A CA 1
ATOM 1404 C C . GLU A 1 184 ? 11.310 -3.700 2.995 1.00 98.44 184 GLU A C 1
ATOM 1406 O O . GLU A 1 184 ? 10.256 -3.102 2.787 1.00 98.44 184 GLU A O 1
ATOM 1411 N N . LEU A 1 185 ? 11.628 -4.817 2.335 1.00 98.69 185 LEU A N 1
ATOM 1412 C CA . LEU A 1 185 ? 10.741 -5.430 1.344 1.00 98.69 185 LEU A CA 1
ATOM 1413 C C . LEU A 1 185 ? 9.897 -6.543 1.979 1.00 98.69 185 LEU A C 1
ATOM 1415 O O . LEU A 1 185 ? 10.410 -7.596 2.372 1.00 98.69 185 LEU A O 1
ATOM 1419 N N . VAL A 1 186 ? 8.588 -6.318 2.040 1.00 98.75 186 VAL A N 1
ATOM 1420 C CA . VAL A 1 186 ? 7.612 -7.206 2.675 1.00 98.75 186 VAL A CA 1
ATOM 1421 C C . VAL A 1 186 ? 6.755 -7.867 1.595 1.00 98.75 186 VAL A C 1
ATOM 1423 O O . VAL A 1 186 ? 6.065 -7.194 0.834 1.00 98.75 186 VAL A O 1
ATOM 1426 N N . ALA A 1 187 ? 6.780 -9.200 1.538 1.00 98.56 187 ALA A N 1
ATOM 1427 C CA . ALA A 1 187 ? 5.742 -9.949 0.834 1.00 98.56 187 ALA A CA 1
ATOM 1428 C C . ALA A 1 187 ? 4.509 -9.972 1.737 1.00 98.56 187 ALA A C 1
ATOM 1430 O O . ALA A 1 187 ? 4.624 -10.423 2.875 1.00 98.56 187 ALA A O 1
ATOM 1431 N N . LEU A 1 188 ? 3.377 -9.465 1.251 1.00 98.44 188 LEU A N 1
ATOM 1432 C CA . LEU A 1 188 ? 2.128 -9.431 2.010 1.00 98.44 188 LEU A CA 1
ATOM 1433 C C . LEU A 1 188 ? 1.028 -10.100 1.189 1.00 98.44 188 LEU A C 1
ATOM 1435 O O . LEU A 1 188 ? 0.628 -9.557 0.158 1.00 98.44 188 LEU A O 1
ATOM 1439 N N . ASP A 1 189 ? 0.566 -11.266 1.637 1.00 97.88 189 ASP A N 1
ATOM 1440 C CA . ASP A 1 189 ? -0.412 -12.096 0.930 1.00 97.88 189 ASP A CA 1
ATOM 1441 C C . ASP A 1 189 ? -1.854 -11.848 1.394 1.00 97.88 189 ASP A C 1
ATOM 1443 O O . ASP A 1 189 ? -2.134 -11.384 2.506 1.00 97.88 189 ASP A O 1
ATOM 1447 N N . VAL A 1 190 ? -2.809 -12.211 0.541 1.00 95.50 190 VAL A N 1
ATOM 1448 C CA . VAL A 1 190 ? -4.236 -12.162 0.855 1.00 95.50 190 VAL A CA 1
ATOM 1449 C C . VAL A 1 190 ? -4.546 -13.027 2.072 1.00 95.50 190 VAL A C 1
ATOM 1451 O O . VAL A 1 190 ? -4.405 -14.247 2.063 1.00 95.50 190 VAL A O 1
ATOM 1454 N N . GLY A 1 191 ? -5.099 -12.382 3.097 1.00 93.12 191 GLY A N 1
ATOM 1455 C CA . GLY A 1 191 ? -5.436 -13.004 4.377 1.00 93.12 191 GLY A CA 1
ATOM 1456 C C . GLY A 1 191 ? -4.572 -12.484 5.520 1.00 93.12 191 GLY A C 1
ATOM 1457 O O . GLY A 1 191 ? -5.040 -12.467 6.665 1.00 93.12 191 GLY A O 1
ATOM 1458 N N . GLU A 1 192 ? -3.386 -11.972 5.206 1.00 97.06 192 GLU A N 1
ATOM 1459 C CA . GLU A 1 192 ? -2.452 -11.408 6.170 1.00 97.06 192 GLU A CA 1
ATOM 1460 C C . GLU A 1 192 ? -2.831 -9.974 6.571 1.00 97.06 192 GLU A C 1
ATOM 1462 O O . GLU A 1 192 ? -3.590 -9.279 5.890 1.00 97.06 192 GLU A O 1
ATOM 1467 N N . THR A 1 193 ? -2.322 -9.545 7.725 1.00 97.56 193 THR A N 1
ATOM 1468 C CA . THR A 1 193 ? -2.425 -8.168 8.220 1.00 97.56 193 THR A CA 1
ATOM 1469 C C . THR A 1 193 ? -1.029 -7.679 8.539 1.00 97.56 193 THR A C 1
ATOM 1471 O O . THR A 1 193 ? -0.308 -8.358 9.268 1.00 97.56 193 THR A O 1
ATOM 1474 N N . TYR A 1 194 ? -0.695 -6.475 8.091 1.00 98.12 194 TYR A N 1
ATOM 1475 C CA . TYR A 1 194 ? 0.498 -5.776 8.547 1.00 98.12 194 TYR A CA 1
ATOM 1476 C C . TYR A 1 194 ? 0.112 -4.562 9.396 1.00 98.12 194 TYR A C 1
ATOM 1478 O O . TYR A 1 194 ? -0.756 -3.775 9.014 1.00 98.12 194 TYR A O 1
ATOM 1486 N N . GLU A 1 195 ? 0.745 -4.414 10.559 1.00 97.38 195 GLU A N 1
ATOM 1487 C CA . GLU A 1 195 ? 0.580 -3.246 11.425 1.00 97.38 195 GLU A CA 1
ATOM 1488 C C . GLU A 1 195 ? 1.528 -2.135 10.975 1.00 97.38 195 GLU A C 1
ATOM 1490 O O . GLU A 1 195 ? 2.735 -2.211 11.174 1.00 97.38 195 GLU A O 1
ATOM 1495 N N . ILE A 1 196 ? 0.967 -1.096 10.355 1.00 94.50 196 ILE A N 1
ATOM 1496 C CA . ILE A 1 196 ? 1.716 0.085 9.908 1.00 94.50 196 ILE A CA 1
ATOM 1497 C C . ILE A 1 196 ? 2.113 0.930 11.127 1.00 94.50 196 ILE A C 1
ATOM 1499 O O . ILE A 1 196 ? 3.229 1.442 11.227 1.00 94.50 196 ILE A O 1
ATOM 1503 N N . ARG A 1 197 ? 1.157 1.106 12.046 1.00 93.19 197 ARG A N 1
ATOM 1504 C CA . ARG A 1 197 ? 1.283 1.804 13.333 1.00 93.19 197 ARG A CA 1
ATOM 1505 C C . ARG A 1 197 ? 0.167 1.330 14.271 1.00 93.19 197 ARG A C 1
ATOM 1507 O O . ARG A 1 197 ? -0.804 0.735 13.821 1.00 93.19 197 ARG A O 1
ATOM 1514 N N . ASN A 1 198 ? 0.250 1.672 15.555 1.00 90.81 198 ASN A N 1
ATOM 1515 C CA . ASN A 1 198 ? -0.665 1.183 16.602 1.00 90.81 198 ASN A CA 1
ATOM 1516 C C . ASN A 1 198 ? -2.174 1.376 16.322 1.00 90.81 198 ASN A C 1
ATOM 1518 O O . ASN A 1 198 ? -3.011 0.696 16.916 1.00 90.81 198 ASN A O 1
ATOM 1522 N N . ASP A 1 199 ? -2.540 2.354 15.495 1.00 94.75 199 ASP A N 1
ATOM 1523 C CA . ASP A 1 199 ? -3.913 2.699 15.113 1.00 94.75 199 ASP A CA 1
ATOM 1524 C C . ASP A 1 199 ? -4.220 2.414 13.632 1.00 94.75 199 ASP A C 1
ATOM 1526 O O . ASP A 1 199 ? -5.299 2.782 13.168 1.00 94.75 199 ASP A O 1
ATOM 1530 N N . LEU A 1 200 ? -3.304 1.786 12.882 1.00 96.88 200 LEU A N 1
ATOM 1531 C CA . LEU A 1 200 ? -3.437 1.577 11.442 1.00 96.88 200 LEU A CA 1
ATOM 1532 C C . LEU A 1 200 ? -2.854 0.232 10.994 1.00 96.88 200 LEU A C 1
ATOM 1534 O O . LEU A 1 200 ? -1.673 -0.055 11.194 1.00 96.88 200 LEU A O 1
ATOM 1538 N N . VAL A 1 201 ? -3.670 -0.560 10.310 1.00 98.31 201 VAL A N 1
ATOM 1539 C CA . VAL A 1 201 ? -3.247 -1.823 9.693 1.00 98.31 201 VAL A CA 1
ATOM 1540 C C . VAL A 1 201 ? -3.606 -1.836 8.216 1.00 98.31 201 VAL A C 1
ATOM 1542 O O . VAL A 1 201 ? -4.514 -1.129 7.788 1.00 98.31 201 VAL A O 1
ATOM 1545 N N . VAL A 1 202 ? -2.929 -2.671 7.440 1.00 98.56 202 VAL A N 1
ATOM 1546 C CA . VAL A 1 202 ? -3.224 -2.896 6.023 1.00 98.56 202 VAL A CA 1
ATOM 1547 C C . VAL A 1 202 ? -3.419 -4.375 5.751 1.00 98.56 202 VAL A C 1
ATOM 1549 O O . VAL A 1 202 ? -2.746 -5.224 6.342 1.00 98.56 202 VAL A O 1
ATOM 1552 N N . ARG A 1 203 ? -4.371 -4.680 4.871 1.00 98.44 203 ARG A N 1
ATOM 1553 C CA . ARG A 1 203 ? -4.635 -6.035 4.385 1.00 98.44 203 ARG A CA 1
ATOM 1554 C C . ARG A 1 203 ? -4.817 -6.001 2.870 1.00 98.44 203 ARG A C 1
ATOM 1556 O O . ARG A 1 203 ? -5.557 -5.142 2.386 1.00 98.44 203 ARG A O 1
ATOM 1563 N N . PRO A 1 204 ? -4.190 -6.915 2.122 1.00 98.19 204 PRO A N 1
ATOM 1564 C CA . PRO A 1 204 ? -4.466 -7.059 0.708 1.00 98.19 204 PRO A CA 1
ATOM 1565 C C . PRO A 1 204 ? -5.758 -7.847 0.468 1.00 98.19 204 PRO A C 1
ATOM 1567 O O . PRO A 1 204 ? -6.176 -8.675 1.287 1.00 98.19 204 PRO A O 1
ATOM 1570 N N . PHE A 1 205 ? -6.383 -7.598 -0.677 1.00 97.25 205 PHE A N 1
ATOM 1571 C CA . PHE A 1 205 ? -7.559 -8.317 -1.157 1.00 97.25 205 PHE A CA 1
ATOM 1572 C C . PHE A 1 205 ? -7.365 -8.754 -2.609 1.00 97.25 205 PHE A C 1
ATOM 1574 O O . PHE A 1 205 ? -6.535 -8.206 -3.332 1.00 97.25 205 PHE A O 1
ATOM 1581 N N . ARG A 1 206 ? -8.112 -9.779 -3.030 1.00 93.56 206 ARG A N 1
ATOM 1582 C CA . ARG A 1 206 ? -7.953 -10.347 -4.373 1.00 93.56 206 ARG A CA 1
ATOM 1583 C C . ARG A 1 206 ? -8.526 -9.409 -5.424 1.00 93.56 206 ARG A C 1
ATOM 1585 O O . ARG A 1 206 ? -9.675 -8.982 -5.313 1.00 93.56 206 ARG A O 1
ATOM 1592 N N . THR A 1 207 ? -7.751 -9.210 -6.475 1.00 95.50 207 THR A N 1
ATOM 1593 C CA . THR A 1 207 ? -8.184 -8.612 -7.735 1.00 95.50 207 THR A CA 1
ATOM 1594 C C . THR A 1 207 ? -7.952 -9.593 -8.879 1.00 95.50 207 THR A C 1
ATOM 1596 O O . THR A 1 207 ? -7.384 -10.674 -8.683 1.00 95.50 207 THR A O 1
ATOM 1599 N N . ARG A 1 208 ? -8.469 -9.265 -10.064 1.00 94.38 208 ARG A N 1
ATOM 1600 C CA . ARG A 1 208 ? -8.318 -10.095 -11.260 1.00 94.38 208 ARG A CA 1
ATOM 1601 C C . ARG A 1 208 ? -7.692 -9.278 -12.378 1.00 94.38 208 ARG A C 1
ATOM 1603 O O . ARG A 1 208 ? -8.356 -8.422 -12.948 1.00 94.38 208 ARG A O 1
ATOM 1610 N N . HIS A 1 209 ? -6.457 -9.618 -12.730 1.00 95.06 209 HIS A N 1
ATOM 1611 C CA . HIS A 1 209 ? -5.701 -9.002 -13.820 1.00 95.06 209 HIS A CA 1
ATOM 1612 C C . HIS A 1 209 ? -4.982 -10.061 -14.668 1.00 95.06 209 HIS A C 1
ATOM 1614 O O . HIS A 1 209 ? -5.006 -11.251 -14.345 1.00 95.06 209 HIS A O 1
ATOM 1620 N N . VAL A 1 210 ? -4.348 -9.640 -15.765 1.00 95.50 210 VAL A N 1
ATOM 1621 C CA . VAL A 1 210 ? -3.600 -10.516 -16.689 1.00 95.50 210 VAL A CA 1
ATOM 1622 C C . VAL A 1 210 ? -2.338 -11.127 -16.070 1.00 95.50 210 VAL A C 1
ATOM 1624 O O . VAL A 1 210 ? -1.886 -12.183 -16.513 1.00 95.50 210 VAL A O 1
ATOM 1627 N N . ILE A 1 211 ? -1.791 -10.495 -15.031 1.00 95.62 211 ILE A N 1
ATOM 1628 C CA . ILE A 1 211 ? -0.722 -11.031 -14.181 1.00 95.62 211 ILE A CA 1
ATOM 1629 C C . ILE A 1 211 ? -1.195 -11.075 -12.721 1.00 95.62 211 ILE A C 1
ATOM 1631 O O . ILE A 1 211 ? -2.195 -10.432 -12.399 1.00 95.62 211 ILE A O 1
ATOM 1635 N N . PRO A 1 212 ? -0.509 -11.801 -11.817 1.00 96.31 212 PRO A N 1
ATOM 1636 C CA . PRO A 1 212 ? -0.845 -11.765 -10.399 1.00 96.31 212 PRO A CA 1
ATOM 1637 C C . PRO A 1 212 ? -0.918 -10.328 -9.869 1.00 96.31 212 PRO A C 1
ATOM 1639 O O . PRO A 1 212 ? 0.043 -9.564 -9.988 1.00 96.31 212 PRO A O 1
ATOM 1642 N N . SER A 1 213 ? -2.063 -9.983 -9.289 1.00 97.38 213 SER A N 1
ATOM 1643 C CA . SER A 1 213 ? -2.354 -8.663 -8.744 1.00 97.38 213 SER A CA 1
ATOM 1644 C C . SER A 1 213 ? -3.136 -8.769 -7.438 1.00 97.38 213 SER A C 1
ATOM 1646 O O . SER A 1 213 ? -3.772 -9.788 -7.140 1.00 97.38 213 SER A O 1
ATOM 1648 N N . GLN A 1 214 ? -3.055 -7.712 -6.636 1.00 98.00 214 GLN A N 1
ATOM 1649 C CA . GLN A 1 214 ? -3.865 -7.544 -5.436 1.00 98.00 214 GLN A CA 1
ATOM 1650 C C . GLN A 1 214 ? -4.164 -6.067 -5.190 1.00 98.00 214 GLN A C 1
ATOM 1652 O O . GLN A 1 214 ? -3.345 -5.198 -5.491 1.00 98.00 214 GLN A O 1
ATOM 1657 N N . GLY A 1 215 ? -5.315 -5.797 -4.584 1.00 98.25 215 GLY A N 1
ATOM 1658 C CA . GLY A 1 215 ? -5.624 -4.492 -4.013 1.00 98.25 215 GLY A CA 1
ATOM 1659 C C . GLY A 1 215 ? -5.247 -4.431 -2.534 1.00 98.25 215 GLY A C 1
ATOM 1660 O O . GLY A 1 215 ? -4.919 -5.446 -1.919 1.00 98.25 215 GLY A O 1
ATOM 1661 N N . TYR A 1 216 ? -5.342 -3.249 -1.933 1.00 98.75 216 TYR A N 1
ATOM 1662 C CA . TYR A 1 216 ? -5.056 -3.016 -0.517 1.00 98.75 216 TYR A CA 1
ATOM 1663 C C . TYR A 1 216 ? -6.183 -2.253 0.169 1.00 98.75 216 TYR A C 1
ATOM 1665 O O . TYR A 1 216 ? -6.725 -1.302 -0.389 1.00 98.75 216 TYR A O 1
ATOM 1673 N N . VAL A 1 217 ? -6.493 -2.628 1.410 1.00 98.62 217 VAL A N 1
ATOM 1674 C CA . VAL A 1 217 ? -7.357 -1.857 2.311 1.00 98.62 217 VAL A CA 1
ATOM 1675 C C . VAL A 1 217 ? -6.559 -1.463 3.546 1.00 98.62 217 VAL A C 1
ATOM 1677 O O . VAL A 1 217 ? -6.021 -2.319 4.253 1.00 98.62 217 VAL A O 1
ATOM 1680 N N . ILE A 1 218 ? -6.505 -0.163 3.819 1.00 98.44 218 ILE A N 1
ATOM 1681 C CA . ILE A 1 218 ? -5.985 0.391 5.065 1.00 98.44 218 ILE A CA 1
ATOM 1682 C C . ILE A 1 218 ? -7.149 0.554 6.046 1.00 98.44 218 ILE A C 1
ATOM 1684 O O . ILE A 1 218 ? -8.169 1.162 5.720 1.00 98.44 218 ILE A O 1
ATOM 1688 N N . TYR A 1 219 ? -6.985 0.047 7.265 1.00 98.31 219 TYR A N 1
ATOM 1689 C CA . TYR A 1 219 ? -7.976 0.094 8.334 1.00 98.31 219 TYR A CA 1
ATOM 1690 C C . TYR A 1 219 ? -7.473 0.921 9.510 1.00 98.31 219 TYR A C 1
ATOM 1692 O O . TYR A 1 219 ? -6.335 0.745 9.948 1.00 98.31 219 TYR A O 1
ATOM 1700 N N . SER A 1 220 ? -8.354 1.726 10.106 1.00 97.12 220 SER A N 1
ATOM 1701 C CA . SER A 1 220 ? -8.118 2.265 11.442 1.00 97.12 220 SER A CA 1
ATOM 1702 C C . SER A 1 220 ? -8.439 1.220 12.508 1.00 97.12 220 SER A C 1
ATOM 1704 O O . SER A 1 220 ? -9.431 0.486 12.424 1.00 97.12 220 SER A O 1
ATOM 1706 N N . VAL A 1 221 ? -7.592 1.161 13.532 1.00 96.44 221 VAL A N 1
ATOM 1707 C CA . VAL A 1 221 ? -7.708 0.231 14.654 1.00 96.44 221 VAL A CA 1
ATOM 1708 C C . VAL A 1 221 ? -8.200 0.988 15.879 1.00 96.44 221 VAL A C 1
ATOM 1710 O O . VAL A 1 221 ? -7.577 1.942 16.343 1.00 96.44 221 VAL A O 1
ATOM 1713 N N . ARG A 1 222 ? -9.326 0.552 16.448 1.00 93.56 222 ARG A N 1
ATOM 1714 C CA . ARG A 1 222 ? -9.854 1.090 17.708 1.00 93.56 222 ARG A CA 1
ATOM 1715 C C . ARG A 1 222 ? -10.044 -0.027 18.713 1.00 93.56 222 ARG A C 1
ATOM 1717 O O . ARG A 1 222 ? -10.709 -1.015 18.432 1.00 93.56 222 ARG A O 1
ATOM 1724 N N . ASN A 1 223 ? -9.533 0.169 19.920 1.00 90.44 223 ASN A N 1
ATOM 1725 C CA . ASN A 1 223 ? -9.738 -0.765 21.019 1.00 90.44 223 ASN A CA 1
ATOM 1726 C C . ASN A 1 223 ? -10.902 -0.283 21.887 1.00 90.44 223 ASN A C 1
ATOM 1728 O O . ASN A 1 223 ? -10.846 0.807 22.458 1.00 90.44 223 ASN A O 1
ATOM 1732 N N . LYS A 1 224 ? -11.964 -1.085 21.993 1.00 90.62 224 LYS A N 1
ATOM 1733 C CA . LYS A 1 224 ? -13.094 -0.817 22.894 1.00 90.62 224 LYS A CA 1
ATOM 1734 C C . LYS A 1 224 ? -13.049 -1.765 24.074 1.00 90.62 224 LYS A C 1
ATOM 1736 O O . LYS A 1 224 ? -12.751 -2.938 23.914 1.00 90.62 224 LYS A O 1
ATOM 1741 N N . LEU A 1 225 ? -13.345 -1.267 25.270 1.00 90.94 225 LEU A N 1
ATOM 1742 C CA . LEU A 1 225 ? -13.427 -2.110 26.461 1.00 90.94 225 LEU A CA 1
ATOM 1743 C C . LEU A 1 225 ? -14.498 -3.195 26.259 1.00 90.94 225 LEU A C 1
ATOM 1745 O O . LEU A 1 225 ? -15.623 -2.878 25.865 1.00 90.94 225 LEU A O 1
ATOM 1749 N N . LYS A 1 226 ? -14.157 -4.456 26.550 1.00 91.12 226 LYS A N 1
ATOM 1750 C CA . LYS A 1 226 ? -15.108 -5.572 26.482 1.00 91.12 226 LYS A CA 1
ATOM 1751 C C . LYS A 1 226 ? -16.301 -5.277 27.380 1.00 91.12 226 LYS A C 1
ATOM 1753 O O . LYS A 1 226 ? -16.131 -4.829 28.517 1.00 91.12 226 LYS A O 1
ATOM 1758 N N . LYS A 1 227 ? -17.510 -5.598 26.908 1.00 90.81 227 LYS A N 1
ATOM 1759 C CA . LYS A 1 227 ? -18.765 -5.341 27.645 1.00 90.81 227 LYS A CA 1
ATOM 1760 C C . LYS A 1 227 ? -18.736 -5.898 29.073 1.00 90.81 227 LYS A C 1
ATOM 1762 O O . LYS A 1 227 ? -19.205 -5.241 29.996 1.00 90.81 227 LYS A O 1
ATOM 1767 N N . GLN A 1 228 ? -18.104 -7.056 29.270 1.00 90.38 228 GLN A N 1
ATOM 1768 C CA . GLN A 1 228 ? -17.957 -7.694 30.583 1.00 90.38 228 GLN A CA 1
ATOM 1769 C C . GLN A 1 228 ? -17.131 -6.886 31.596 1.00 90.38 228 GLN A C 1
ATOM 1771 O O . GLN A 1 228 ? -17.259 -7.123 32.787 1.00 90.38 228 GLN A O 1
ATOM 1776 N N . TYR A 1 229 ? -16.312 -5.925 31.160 1.00 90.00 229 TYR A N 1
ATOM 1777 C CA . TYR A 1 229 ? -15.519 -5.063 32.045 1.00 90.00 229 TYR A CA 1
ATOM 1778 C C . TYR A 1 229 ? -16.077 -3.638 32.156 1.00 90.00 229 TYR A C 1
ATOM 1780 O O . TYR A 1 229 ? -15.525 -2.830 32.897 1.00 90.00 229 TYR A O 1
ATOM 1788 N N . ALA A 1 230 ? -17.178 -3.318 31.463 1.00 88.31 230 ALA A N 1
ATOM 1789 C CA . ALA A 1 230 ? -17.741 -1.966 31.411 1.00 88.31 230 ALA A CA 1
ATOM 1790 C C . ALA A 1 230 ? -18.237 -1.440 32.770 1.00 88.31 230 ALA A C 1
ATOM 1792 O O . ALA A 1 230 ? -18.268 -0.233 32.986 1.00 88.31 230 ALA A O 1
ATOM 1793 N N . HIS A 1 231 ? -18.601 -2.337 33.689 1.00 90.44 231 HIS A N 1
ATOM 1794 C CA . HIS A 1 231 ? -19.067 -1.996 35.035 1.00 90.44 231 HIS A CA 1
ATOM 1795 C C . HIS A 1 231 ? -17.923 -1.775 36.043 1.00 90.44 231 HIS A C 1
ATOM 1797 O O . HIS A 1 231 ? -18.171 -1.359 37.176 1.00 90.44 231 HIS A O 1
ATOM 1803 N N . LEU A 1 232 ? -16.676 -2.079 35.667 1.00 90.62 232 LEU A N 1
ATOM 1804 C CA . LEU A 1 232 ? -15.523 -1.960 36.556 1.00 90.62 232 LEU A CA 1
ATOM 1805 C C . LEU A 1 232 ? -15.029 -0.513 36.638 1.00 90.62 232 LEU A C 1
ATOM 1807 O O . LEU A 1 232 ? -15.020 0.227 35.656 1.00 90.62 232 LEU A O 1
ATOM 1811 N N . LYS A 1 233 ? -14.542 -0.114 37.817 1.00 91.69 233 LYS A N 1
ATOM 1812 C CA . LYS A 1 233 ? -13.910 1.200 38.005 1.00 91.69 233 LYS A CA 1
ATOM 1813 C C . LYS A 1 233 ? -12.541 1.235 37.317 1.00 91.69 233 LYS A C 1
ATOM 1815 O O . LYS A 1 233 ? -11.850 0.221 37.231 1.00 91.69 233 LYS A O 1
ATOM 1820 N N . GLY A 1 234 ? -12.088 2.422 36.906 1.00 89.56 234 GLY A N 1
ATOM 1821 C CA . GLY A 1 234 ? -10.819 2.593 36.179 1.00 89.56 234 GLY A CA 1
ATOM 1822 C C . GLY A 1 234 ? -9.589 1.984 36.873 1.00 89.56 234 GLY A C 1
ATOM 1823 O O . GLY A 1 234 ? -8.707 1.442 36.209 1.00 89.56 234 GLY A O 1
ATOM 1824 N N . THR A 1 235 ? -9.549 1.981 38.209 1.00 92.06 235 THR A N 1
ATOM 1825 C CA . THR A 1 235 ? -8.482 1.335 38.995 1.00 92.06 235 THR A CA 1
ATOM 1826 C C . THR A 1 235 ? -8.467 -0.189 38.837 1.00 92.06 235 THR A C 1
ATOM 1828 O O . THR A 1 235 ? -7.397 -0.784 38.705 1.00 92.06 235 THR A O 1
ATOM 1831 N N . GLN A 1 236 ? -9.641 -0.822 38.789 1.00 90.12 236 GLN A N 1
ATOM 1832 C CA . GLN A 1 236 ? -9.795 -2.262 38.566 1.00 90.12 236 GLN A CA 1
ATOM 1833 C C . GLN A 1 236 ? -9.424 -2.633 37.125 1.00 90.12 236 GLN A C 1
ATOM 1835 O O . GLN A 1 236 ? -8.690 -3.595 36.913 1.00 90.12 236 GLN A O 1
ATOM 1840 N N . ILE A 1 237 ? -9.838 -1.819 36.146 1.00 89.88 237 ILE A N 1
ATOM 1841 C CA . ILE A 1 237 ? -9.468 -1.991 34.731 1.00 89.88 237 ILE A CA 1
ATOM 1842 C C . ILE A 1 237 ? -7.945 -1.903 34.554 1.00 89.88 237 ILE A C 1
ATOM 1844 O O . ILE A 1 237 ? -7.350 -2.742 33.878 1.00 89.88 237 ILE A O 1
ATOM 1848 N N . LYS A 1 238 ? -7.285 -0.931 35.200 1.00 90.62 238 LYS A N 1
ATOM 1849 C CA . LYS A 1 238 ? -5.821 -0.793 35.158 1.00 90.62 238 LYS A CA 1
ATOM 1850 C C . LYS A 1 238 ? -5.117 -2.016 35.749 1.00 90.62 238 LYS A C 1
ATOM 1852 O O . LYS A 1 238 ? -4.151 -2.492 35.156 1.00 90.62 238 LYS A O 1
ATOM 1857 N N . LYS A 1 239 ? -5.609 -2.548 36.876 1.00 92.00 239 LYS A N 1
ATOM 1858 C CA . LYS A 1 239 ? -5.073 -3.773 37.492 1.00 92.00 239 LYS A CA 1
ATOM 1859 C C . LYS A 1 239 ? -5.211 -4.979 36.556 1.00 92.00 239 LYS A C 1
ATOM 1861 O O . LYS A 1 239 ? -4.250 -5.721 36.396 1.00 92.00 239 LYS A O 1
ATOM 1866 N N . LEU A 1 240 ? -6.359 -5.126 35.889 1.00 90.19 240 LEU A N 1
ATOM 1867 C CA . LEU A 1 240 ? -6.581 -6.186 34.900 1.00 90.19 240 LEU A CA 1
ATOM 1868 C C . LEU A 1 240 ? -5.639 -6.059 33.695 1.00 90.19 240 LEU A C 1
ATOM 1870 O O . LEU A 1 240 ? -5.009 -7.042 33.307 1.00 90.19 240 LEU A O 1
ATOM 1874 N N . LYS A 1 241 ? -5.467 -4.845 33.158 1.00 88.75 241 LYS A N 1
ATOM 1875 C CA . LYS A 1 241 ? -4.512 -4.589 32.070 1.00 88.75 241 LYS A CA 1
ATOM 1876 C C . LYS A 1 241 ? -3.075 -4.942 32.477 1.00 88.75 241 LYS A C 1
ATOM 1878 O O . LYS A 1 241 ? -2.370 -5.579 31.706 1.00 88.75 241 LYS A O 1
ATOM 1883 N N . LEU A 1 242 ? -2.656 -4.568 33.692 1.00 90.62 242 LEU A N 1
ATOM 1884 C CA . LEU A 1 242 ? -1.330 -4.897 34.238 1.00 90.62 242 LEU A CA 1
ATOM 1885 C C . LEU A 1 242 ? -1.134 -6.401 34.472 1.00 90.62 242 LEU A C 1
ATOM 1887 O O . LEU A 1 242 ? -0.015 -6.882 34.369 1.00 90.62 242 LEU A O 1
ATOM 1891 N N . SER A 1 243 ? -2.209 -7.146 34.745 1.00 89.88 243 SER A N 1
ATOM 1892 C CA . SER A 1 243 ? -2.162 -8.611 34.856 1.00 89.88 243 SER A CA 1
ATOM 1893 C C . SER A 1 243 ? -2.088 -9.345 33.508 1.00 89.88 243 SER A C 1
ATOM 1895 O O . SER A 1 243 ? -2.121 -10.569 33.487 1.00 89.88 243 SER A O 1
ATOM 1897 N N . GLY A 1 244 ? -2.015 -8.620 32.384 1.00 86.31 244 GLY A N 1
ATOM 1898 C CA . GLY A 1 244 ? -1.916 -9.200 31.039 1.00 86.31 244 GLY A CA 1
ATOM 1899 C C . GLY A 1 244 ? -3.245 -9.679 30.447 1.00 86.31 244 GLY A C 1
ATOM 1900 O O . GLY A 1 244 ? -3.270 -10.227 29.348 1.00 86.31 244 GLY A O 1
ATOM 1901 N N . VAL A 1 245 ? -4.369 -9.457 31.135 1.00 88.44 245 VAL A N 1
ATOM 1902 C CA . VAL A 1 245 ? -5.698 -9.830 30.634 1.00 88.44 245 VAL A CA 1
ATOM 1903 C C . VAL A 1 245 ? -6.079 -8.925 29.460 1.00 88.44 245 VAL A C 1
ATOM 1905 O O . VAL A 1 245 ? -6.072 -7.697 29.583 1.00 88.44 245 VAL A O 1
ATOM 1908 N N . GLN A 1 246 ? -6.480 -9.516 28.329 1.00 87.44 246 GLN A N 1
ATOM 1909 C CA . GLN A 1 246 ? -7.062 -8.760 27.218 1.00 87.44 246 GLN A CA 1
ATOM 1910 C C . GLN A 1 246 ? -8.437 -8.201 27.605 1.00 87.44 246 GLN A C 1
ATOM 1912 O O . GLN A 1 246 ? -9.465 -8.883 27.529 1.00 87.44 246 GLN A O 1
ATOM 1917 N N . ILE A 1 247 ? -8.440 -6.926 27.986 1.00 90.62 247 ILE A N 1
ATOM 1918 C CA . ILE A 1 247 ? -9.632 -6.196 28.427 1.00 90.62 247 ILE A CA 1
ATOM 1919 C C . ILE A 1 247 ? -10.400 -5.500 27.296 1.00 90.62 247 ILE A C 1
ATOM 1921 O O . ILE A 1 247 ? -11.521 -5.050 27.520 1.00 90.62 247 ILE A O 1
ATOM 1925 N N . THR A 1 248 ? -9.831 -5.405 26.095 1.00 90.50 248 THR A N 1
ATOM 1926 C CA . THR A 1 248 ? -10.431 -4.703 24.953 1.00 90.50 248 THR A CA 1
ATOM 1927 C C . THR A 1 248 ? -10.701 -5.637 23.782 1.00 90.50 248 THR A C 1
ATOM 1929 O O . THR A 1 248 ? -9.945 -6.579 23.565 1.00 90.50 248 THR A O 1
ATOM 1932 N N . ASP A 1 249 ? -11.757 -5.342 23.031 1.00 90.06 249 ASP A N 1
ATOM 1933 C CA . ASP A 1 249 ? -12.004 -5.855 21.688 1.00 90.06 249 ASP A CA 1
ATOM 1934 C C . ASP A 1 249 ? -11.400 -4.887 20.668 1.00 90.06 249 ASP A C 1
ATOM 1936 O O . ASP A 1 249 ? -11.572 -3.665 20.774 1.00 90.06 249 ASP A O 1
ATOM 1940 N N . THR A 1 250 ? -10.698 -5.432 19.679 1.00 90.94 250 THR A N 1
ATOM 1941 C CA . THR A 1 250 ? -10.144 -4.665 18.564 1.00 90.94 250 THR A CA 1
ATOM 1942 C C . THR A 1 250 ? -11.190 -4.539 17.463 1.00 90.94 250 THR A C 1
ATOM 1944 O O . THR A 1 250 ? -11.758 -5.528 17.010 1.00 90.94 250 THR A O 1
ATOM 1947 N N . ILE A 1 251 ? -11.454 -3.307 17.041 1.00 93.00 251 ILE A N 1
ATOM 1948 C CA . ILE A 1 251 ? -12.404 -2.967 15.986 1.00 93.00 251 ILE A CA 1
ATOM 1949 C C . ILE A 1 251 ? -11.621 -2.363 14.830 1.00 93.00 251 ILE A C 1
ATOM 1951 O O . ILE A 1 251 ? -10.945 -1.349 15.008 1.00 93.00 251 ILE A O 1
ATOM 1955 N N . LEU A 1 252 ? -11.751 -2.978 13.656 1.00 95.25 252 LEU A N 1
ATOM 1956 C CA . LEU A 1 252 ? -11.181 -2.491 12.405 1.00 95.25 252 LEU A CA 1
ATOM 1957 C C . LEU A 1 252 ? -12.242 -1.707 11.638 1.00 95.25 252 LEU A C 1
ATOM 1959 O O . LEU A 1 252 ? -13.381 -2.160 11.515 1.00 95.25 252 LEU A O 1
ATOM 1963 N N . SER A 1 253 ? -11.876 -0.531 11.138 1.00 96.88 253 SER A N 1
ATOM 1964 C CA . SER A 1 253 ? -12.740 0.274 10.268 1.00 96.88 253 SER A CA 1
ATOM 1965 C C . SER A 1 253 ? -12.000 0.527 8.956 1.00 96.88 253 SER A C 1
ATOM 1967 O O . SER A 1 253 ? -10.930 1.128 9.022 1.00 96.88 253 SER A O 1
ATOM 1969 N N . PRO A 1 254 ? -12.493 0.049 7.798 1.00 97.69 254 PRO A N 1
ATOM 1970 C CA . PRO A 1 254 ? -11.824 0.273 6.519 1.00 97.69 254 PRO A CA 1
ATOM 1971 C C . PRO A 1 254 ? -11.868 1.768 6.175 1.00 97.69 254 PRO A C 1
ATOM 1973 O O . PRO A 1 254 ? -12.932 2.387 6.179 1.00 97.69 254 PRO A O 1
ATOM 1976 N N . GLU A 1 255 ? -10.705 2.364 5.932 1.00 97.75 255 GLU A N 1
ATOM 1977 C CA . GLU A 1 255 ? -10.551 3.802 5.690 1.00 97.75 255 GLU A CA 1
ATOM 1978 C C . GLU A 1 255 ? -10.365 4.079 4.197 1.00 97.75 255 GLU A C 1
ATOM 1980 O O . GLU A 1 255 ? -11.193 4.754 3.591 1.00 97.75 255 GLU A O 1
ATOM 1985 N N . VAL A 1 256 ? -9.317 3.511 3.595 1.00 98.44 256 VAL A N 1
ATOM 1986 C CA . VAL A 1 256 ? -8.979 3.698 2.177 1.00 98.44 256 VAL A CA 1
ATOM 1987 C C . VAL A 1 256 ? -8.727 2.340 1.541 1.00 98.44 256 VAL A C 1
ATOM 1989 O O . VAL A 1 256 ? -7.936 1.554 2.064 1.00 98.44 256 VAL A O 1
ATOM 1992 N N . ALA A 1 257 ? -9.382 2.080 0.416 1.00 98.38 257 ALA A N 1
ATOM 1993 C CA . ALA A 1 257 ? -9.152 0.924 -0.431 1.00 98.38 257 ALA A CA 1
ATOM 1994 C C . ALA A 1 257 ? -8.598 1.368 -1.789 1.00 98.38 257 ALA A C 1
ATOM 1996 O O . ALA A 1 257 ? -9.092 2.331 -2.372 1.00 98.38 257 ALA A O 1
ATOM 1997 N N . PHE A 1 258 ? -7.594 0.656 -2.292 1.00 98.44 258 PHE A N 1
ATOM 1998 C CA . PHE A 1 258 ? -7.032 0.841 -3.626 1.00 98.44 258 PHE A CA 1
ATOM 1999 C C . PHE A 1 258 ? -7.019 -0.500 -4.353 1.00 98.44 258 PHE A C 1
ATOM 2001 O O . PHE A 1 258 ? -6.477 -1.471 -3.825 1.00 98.44 258 PHE A O 1
ATOM 2008 N N . THR A 1 259 ? -7.633 -0.573 -5.531 1.00 97.88 259 THR A N 1
ATOM 2009 C CA . THR A 1 259 ? -7.740 -1.833 -6.283 1.00 97.88 259 THR A CA 1
ATOM 2010 C C . THR A 1 259 ? -6.472 -2.165 -7.062 1.00 97.88 259 THR A C 1
ATOM 2012 O O . THR A 1 259 ? -6.157 -3.340 -7.220 1.00 97.88 259 THR A O 1
ATOM 2015 N N . GLY A 1 260 ? -5.749 -1.149 -7.546 1.00 96.69 260 GLY A N 1
ATOM 2016 C CA . GLY A 1 260 ? -4.908 -1.324 -8.733 1.00 96.69 260 GLY A CA 1
ATOM 2017 C C . GLY A 1 260 ? -5.757 -1.738 -9.935 1.00 96.69 260 GLY A C 1
ATOM 2018 O O . GLY A 1 260 ? -6.975 -1.539 -9.928 1.00 96.69 260 GLY A O 1
ATOM 2019 N N . ASP A 1 261 ? -5.127 -2.362 -10.920 1.00 96.19 261 ASP A N 1
ATOM 2020 C CA . ASP A 1 261 ? -5.824 -2.900 -12.086 1.00 96.19 261 ASP A CA 1
ATOM 2021 C C . ASP A 1 261 ? -6.604 -4.165 -11.709 1.00 96.19 261 ASP A C 1
ATOM 2023 O O . ASP A 1 261 ? -6.089 -5.095 -11.065 1.00 96.19 261 ASP A O 1
ATOM 2027 N N . THR A 1 262 ? -7.871 -4.201 -12.103 1.00 94.94 262 THR A N 1
ATOM 2028 C CA . THR A 1 262 ? -8.780 -5.311 -11.876 1.00 94.94 262 THR A CA 1
ATOM 2029 C C . THR A 1 262 ? -9.992 -5.279 -12.804 1.00 94.94 262 THR A C 1
ATOM 2031 O O . THR A 1 262 ? -10.589 -4.246 -13.080 1.00 94.94 262 THR A O 1
ATOM 2034 N N . MET A 1 263 ? -10.505 -6.460 -13.143 1.00 92.44 263 MET A N 1
ATOM 2035 C CA . MET A 1 263 ? -11.852 -6.573 -13.705 1.00 92.44 263 MET A CA 1
ATOM 2036 C C . MET A 1 263 ? -12.931 -6.183 -12.681 1.00 92.44 263 MET A C 1
ATOM 2038 O O . MET A 1 263 ? -12.753 -6.355 -11.471 1.00 92.44 263 MET A O 1
ATOM 2042 N N . SER A 1 264 ? -14.091 -5.733 -13.174 1.00 90.94 264 SER A N 1
ATOM 2043 C CA . SER A 1 264 ? -15.245 -5.292 -12.370 1.00 90.94 264 SER A CA 1
ATOM 2044 C C . SER A 1 264 ? -15.857 -6.380 -11.478 1.00 90.94 264 SER A C 1
ATOM 2046 O O . SER A 1 264 ? -16.644 -6.079 -10.578 1.00 90.94 264 SER A O 1
ATOM 2048 N N . ASP A 1 265 ? -15.510 -7.651 -11.696 1.00 88.94 265 ASP A N 1
ATOM 2049 C CA . ASP A 1 265 ? -15.983 -8.770 -10.881 1.00 88.94 265 ASP A CA 1
ATOM 2050 C C . ASP A 1 265 ? -15.491 -8.696 -9.425 1.00 88.94 265 ASP A C 1
ATOM 2052 O O . ASP A 1 265 ? -16.108 -9.294 -8.540 1.00 88.94 265 ASP A O 1
ATOM 2056 N N . PHE A 1 266 ? -14.468 -7.882 -9.136 1.00 90.75 266 PHE A N 1
ATOM 2057 C CA . PHE A 1 266 ? -14.031 -7.611 -7.764 1.00 90.75 266 PHE A CA 1
ATOM 2058 C C . PHE A 1 266 ? -15.161 -7.063 -6.873 1.00 90.75 266 PHE A C 1
ATOM 2060 O O . PHE A 1 266 ? -15.120 -7.273 -5.660 1.00 90.75 266 PHE A O 1
ATOM 2067 N N . ILE A 1 267 ? -16.161 -6.388 -7.461 1.00 91.50 267 ILE A N 1
ATOM 2068 C CA . ILE A 1 267 ? -17.306 -5.782 -6.761 1.00 91.50 267 ILE A CA 1
ATOM 2069 C C . ILE A 1 267 ? -18.281 -6.851 -6.252 1.00 91.50 267 ILE A C 1
ATOM 2071 O O . ILE A 1 267 ? -18.913 -6.679 -5.212 1.00 91.50 267 ILE A O 1
ATOM 2075 N N . ILE A 1 268 ? -18.425 -7.963 -6.976 1.00 90.81 268 ILE A N 1
ATOM 2076 C CA . ILE A 1 268 ? -19.360 -9.036 -6.609 1.00 90.81 268 ILE A CA 1
ATOM 2077 C C . ILE A 1 268 ? -18.709 -10.126 -5.749 1.00 90.81 268 ILE A C 1
ATOM 2079 O O . ILE A 1 268 ? -19.416 -10.998 -5.249 1.00 90.81 268 ILE A O 1
ATOM 2083 N N . GLU A 1 269 ? -17.388 -10.080 -5.546 1.00 89.19 269 GLU A N 1
ATOM 2084 C CA . GLU A 1 269 ? -16.649 -11.006 -4.684 1.00 89.19 269 GLU A CA 1
ATOM 2085 C C . GLU A 1 269 ? -16.921 -10.703 -3.195 1.00 89.19 269 GLU A C 1
ATOM 2087 O O . GLU A 1 269 ? -16.473 -9.673 -2.680 1.00 89.19 269 GLU A O 1
ATOM 2092 N N . PRO A 1 270 ? -17.596 -11.597 -2.442 1.00 90.69 270 PRO A N 1
ATOM 2093 C CA . PRO A 1 270 ? -17.951 -11.331 -1.047 1.00 90.69 270 PRO A CA 1
ATOM 2094 C C . PRO A 1 270 ? -16.745 -11.077 -0.136 1.00 90.69 270 PRO A C 1
ATOM 2096 O O . PRO A 1 270 ? -16.859 -10.359 0.859 1.00 90.69 270 PRO A O 1
ATOM 2099 N N . ARG A 1 271 ? -15.574 -11.641 -0.460 1.00 90.12 271 ARG A N 1
ATOM 2100 C CA . ARG A 1 271 ? -14.336 -11.417 0.305 1.00 90.12 271 ARG A CA 1
ATOM 2101 C C . ARG A 1 271 ? -13.786 -9.996 0.168 1.00 90.12 271 ARG A C 1
ATOM 2103 O O . ARG A 1 271 ? -12.995 -9.587 1.013 1.00 90.12 271 ARG A O 1
ATOM 2110 N N . ASN A 1 272 ? -14.241 -9.240 -0.829 1.00 93.56 272 ASN A N 1
ATOM 2111 C CA . ASN A 1 272 ? -13.844 -7.855 -1.073 1.00 93.56 272 ASN A CA 1
ATOM 2112 C C . ASN A 1 272 ? -14.796 -6.837 -0.420 1.00 93.56 272 ASN A C 1
ATOM 2114 O O . ASN A 1 272 ? -14.628 -5.632 -0.599 1.00 93.56 272 ASN A O 1
ATOM 2118 N N . ALA A 1 273 ? -15.769 -7.288 0.383 1.00 94.12 273 ALA A N 1
ATOM 2119 C CA . ALA A 1 273 ? -16.769 -6.419 1.006 1.00 94.12 273 ALA A CA 1
ATOM 2120 C C . ALA A 1 273 ? -16.166 -5.254 1.810 1.00 94.12 273 ALA A C 1
ATOM 2122 O O . ALA A 1 273 ? -16.740 -4.168 1.839 1.00 94.12 273 ALA A O 1
ATOM 2123 N N . ASP A 1 274 ? -15.010 -5.442 2.450 1.00 95.62 274 ASP A N 1
ATOM 2124 C CA . ASP A 1 274 ? -14.349 -4.360 3.186 1.00 95.62 274 ASP A CA 1
ATOM 2125 C C . ASP A 1 274 ? -13.778 -3.270 2.276 1.00 95.62 274 ASP A C 1
ATOM 2127 O O . ASP A 1 274 ? -13.809 -2.105 2.665 1.00 95.62 274 ASP A O 1
ATOM 2131 N N . ALA A 1 275 ? -13.319 -3.614 1.067 1.00 95.75 275 ALA A N 1
ATOM 2132 C CA . ALA A 1 275 ? -12.879 -2.625 0.088 1.00 95.75 275 ALA A CA 1
ATOM 2133 C C . ALA A 1 275 ? -14.052 -1.731 -0.347 1.00 95.75 275 ALA A C 1
ATOM 2135 O O . ALA A 1 275 ? -13.911 -0.515 -0.420 1.00 95.75 275 ALA A O 1
ATOM 2136 N N . LEU A 1 276 ? -15.239 -2.321 -0.535 1.00 95.31 276 LEU A N 1
ATOM 2137 C CA . LEU A 1 276 ? -16.469 -1.598 -0.889 1.00 95.31 276 LEU A CA 1
ATOM 2138 C C . LEU A 1 276 ? -17.057 -0.786 0.276 1.00 95.31 276 LEU A C 1
ATOM 2140 O O . LEU A 1 276 ? -17.816 0.153 0.060 1.00 95.31 276 LEU A O 1
ATOM 2144 N N . ARG A 1 277 ? -16.739 -1.167 1.517 1.00 96.06 277 ARG A N 1
ATOM 2145 C CA . ARG A 1 277 ? -17.169 -0.474 2.743 1.00 96.06 277 ARG A CA 1
ATOM 2146 C C . ARG A 1 277 ? -16.173 0.578 3.223 1.00 96.06 277 ARG A C 1
ATOM 2148 O O . ARG A 1 277 ? -16.463 1.250 4.215 1.00 96.06 277 ARG A O 1
ATOM 2155 N N . ALA A 1 278 ? -15.005 0.683 2.590 1.00 97.31 278 ALA A N 1
ATOM 2156 C CA . ALA A 1 278 ? -14.032 1.716 2.904 1.00 97.31 278 ALA A CA 1
ATOM 2157 C C . ALA A 1 278 ? -14.653 3.099 2.696 1.00 97.31 278 ALA A C 1
ATOM 2159 O O . ALA A 1 278 ? -15.494 3.286 1.818 1.00 97.31 278 ALA A O 1
ATOM 2160 N N . LYS A 1 279 ? -14.232 4.084 3.495 1.00 96.88 279 LYS A N 1
ATOM 2161 C CA . LYS A 1 279 ? -14.702 5.467 3.315 1.00 96.88 279 LYS A CA 1
ATOM 2162 C C . LYS A 1 279 ? -14.350 6.002 1.931 1.00 96.88 279 LYS A C 1
ATOM 2164 O O . LYS A 1 279 ? -15.113 6.769 1.357 1.00 96.88 279 LYS A O 1
ATOM 2169 N N . ILE A 1 280 ? -13.193 5.593 1.416 1.00 97.56 280 ILE A N 1
ATOM 2170 C CA . ILE A 1 280 ? -12.722 5.934 0.078 1.00 97.56 280 ILE A CA 1
ATOM 2171 C C . ILE A 1 280 ? -12.329 4.646 -0.633 1.00 97.56 280 ILE A C 1
ATOM 2173 O O . ILE A 1 280 ? -11.456 3.919 -0.160 1.00 97.56 280 ILE A O 1
ATOM 2177 N N . LEU A 1 281 ? -12.943 4.402 -1.787 1.00 97.19 281 LEU A N 1
ATOM 2178 C CA . LEU A 1 281 ? -12.518 3.389 -2.743 1.00 97.19 281 LEU A CA 1
ATOM 2179 C C . LEU A 1 281 ? -11.898 4.094 -3.949 1.00 97.19 281 LEU A C 1
ATOM 2181 O O . LEU A 1 281 ? -12.556 4.879 -4.627 1.00 97.19 281 LEU A O 1
ATOM 2185 N N . ILE A 1 282 ? -10.630 3.804 -4.200 1.00 96.88 282 ILE A N 1
ATOM 2186 C CA . ILE A 1 282 ? -9.884 4.265 -5.362 1.00 96.88 282 ILE A CA 1
ATOM 2187 C C . ILE A 1 282 ? -9.780 3.063 -6.296 1.00 96.88 282 ILE A C 1
ATOM 2189 O O . ILE A 1 282 ? -9.071 2.100 -6.000 1.00 96.88 282 ILE A O 1
ATOM 2193 N N . THR A 1 283 ? -10.547 3.106 -7.380 1.00 95.12 283 THR A N 1
ATOM 2194 C CA . THR A 1 283 ? -10.652 2.012 -8.346 1.00 95.12 283 THR A CA 1
ATOM 2195 C C . THR A 1 283 ? -10.232 2.475 -9.725 1.00 95.12 283 THR A C 1
ATOM 2197 O O . THR A 1 283 ? -10.433 3.639 -10.079 1.00 95.12 283 THR A O 1
ATOM 2200 N N . GLU A 1 284 ? -9.657 1.560 -10.492 1.00 91.00 284 GLU A N 1
ATOM 2201 C CA . GLU A 1 284 ? -9.431 1.777 -11.913 1.00 91.00 284 GLU A CA 1
ATOM 2202 C C . GLU A 1 284 ? -10.760 1.929 -12.676 1.00 91.00 284 GLU A C 1
ATOM 2204 O O . GLU A 1 284 ? -11.810 1.443 -12.237 1.00 91.00 284 GLU A O 1
ATOM 2209 N N . VAL A 1 285 ? -10.696 2.659 -13.790 1.00 84.62 285 VAL A N 1
ATOM 2210 C CA . VAL A 1 285 ? -11.763 2.801 -14.787 1.00 84.62 285 VAL A CA 1
ATOM 2211 C C . VAL A 1 285 ? -11.071 2.933 -16.146 1.00 84.62 285 VAL A C 1
ATOM 2213 O O . VAL A 1 285 ? -10.962 4.032 -16.690 1.00 84.62 285 VAL A O 1
ATOM 2216 N N . GLU A 1 286 ? -10.505 1.840 -16.661 1.00 69.19 286 GLU A N 1
ATOM 2217 C CA . GLU A 1 286 ? -9.774 1.882 -17.937 1.00 69.19 286 GLU A CA 1
ATOM 2218 C C . GLU A 1 286 ? -10.684 1.892 -19.173 1.00 69.19 286 GLU A C 1
ATOM 2220 O O . GLU A 1 286 ? -10.370 2.550 -20.169 1.00 69.19 286 GLU A O 1
ATOM 2225 N N . LEU A 1 287 ? -11.826 1.203 -19.120 1.00 66.00 287 LEU A N 1
ATOM 2226 C CA . LEU A 1 287 ? -12.741 1.050 -20.254 1.00 66.00 287 LEU A CA 1
ATOM 2227 C C . LEU A 1 287 ? -14.156 1.514 -19.890 1.00 66.00 287 LEU A C 1
ATOM 2229 O O . LEU A 1 287 ? -14.746 1.073 -18.906 1.00 66.00 287 LEU A O 1
ATOM 2233 N N . LEU A 1 288 ? -14.703 2.405 -20.717 1.00 53.66 288 LEU A N 1
ATOM 2234 C CA . LEU A 1 288 ? -16.137 2.679 -20.786 1.00 53.66 288 LEU A CA 1
ATOM 2235 C C . LEU A 1 288 ? -16.726 1.703 -21.811 1.00 53.66 288 LEU A C 1
ATOM 2237 O O . LEU A 1 288 ? -16.514 1.894 -23.009 1.00 53.66 288 LEU A O 1
ATOM 2241 N N . GLU A 1 289 ? -17.412 0.660 -21.347 1.00 38.69 289 GLU A N 1
ATOM 2242 C CA . GLU A 1 289 ? -18.277 -0.179 -22.194 1.00 38.69 289 GLU A CA 1
ATOM 2243 C C . GLU A 1 289 ? -19.696 0.395 -22.294 1.00 38.69 289 GLU A C 1
ATOM 2245 O O . GLU A 1 289 ? -20.216 0.903 -21.270 1.00 38.69 289 GLU A O 1
#

=== Feature glossary ===
Key to the feature types in this record:

Secondary structure (8-state, DSSP). Secondary structure is the local, repeating backbone conformation. DSSP classifies it into eight states by reading the hydrogen-bond network: three helix types (H, G, I), two β types (E, B), two non-regular types (T, S), and unstructured coil (-).

Backbone torsions (φ/ψ). Backbone dihedral angles. Every residue except chain termini has a φ (preceding-C → N → Cα → C) and a ψ (N → Cα → C → next-N). They are reported in degrees following the IUPAC sign convention. Secondary structure is essentially a statement about which (φ, ψ) basin each residue occupies.

Predicted aligned error. Predicted Aligned Error (PAE) is an AlphaFold confidence matrix: entry (i, j) is the expected error in the position of residue j, in ångströms, when the prediction is superimposed on the true structure at residue i. Low PAE within a block of residues means that block is internally rigid and well-predicted; high PAE between two blocks means their relative placement is uncertain even if each block individually is confident.

B-factor. B-factor (Debye–Waller factor) reflects atomic displacement in the crystal lattice. It is an experimental observable (units Å²), not a prediction; low values mean the atom is pinned down, high values mean it moves or is heterogeneous across the crystal.

Secondary structure (3-state, P-SEA). Three-state secondary structure (P-SEA) collapses the eight DSSP classes into helix (a), strand (b), and coil (c). P-SEA assigns these from Cα geometry alone — distances and angles — without requiring backbone oxygens, so it works on any Cα trace.

Sequence. Primary structure: the covalent order of the twenty standard amino acids along the backbone. Two proteins with the same sequence will (almost always) fold to the same structure; two with 30% identity often share a fold but not the details.

pLDDT. pLDDT is the predicted lDDT-Cα score: AlphaFold's confidence that the local environment of each residue (all inter-atomic distances within 15 Å) is correctly placed. It is a per-residue number between 0 and 100, with higher meaning more reliable.

InterPro / GO / CATH / organism. Functional annotations link the protein to curated databases. InterPro entries identify conserved domains and families by matching the sequence against member-database signatures (Pfam, PROSITE, CDD, …). Gene Ontology (GO) terms describe molecular function, biological process, and cellular component in a controlled vocabulary. CATH places the structure in a hierarchical fold classification (Class/Architecture/Topology/Homologous-superfamily). The organism is the source species.

Contact-map, Ramachandran, and PAE plots. Three diagnostic plots accompany the record. The Cα contact map visualizes the tertiary structure as a 2D adjacency matrix (8 Å cutoff, sequence-local contacts suppressed). The Ramachandran plot shows the distribution of backbone (φ, ψ) torsions, with points in the α and β basins reflecting secondary structure content. The PAE plot shows AlphaFold's inter-residue confidence as a color matrix.

mmCIF coordinates. The mmCIF table is the protein's shape written out atom by atom. For each backbone N, Cα, C, and carbonyl O, it records an (x, y, z) coordinate triple in Å plus the residue type, chain letter, and residue number.

Radius of gyration, Cα contacts, bounding box. Three whole-structure scalars: the radius of gyration (RMS distance of Cα from centroid, in Å), the count of Cα–Cα contacts (pairs closer than 8 Å and separated by more than four residues in sequence — i.e. tertiary, not local, contacts), and the bounding-box dimensions. Together they distinguish compact globular folds from extended fibres or disordered chains.

Foldseek 3Di. The Foldseek 3Di string encodes local tertiary geometry as a 20-letter alphabet — one character per residue — derived from the relative positions of nearby Cα atoms. Unlike the amino-acid sequence, 3Di is a direct function of the 3D structure, so two proteins with the same fold have similar 3Di strings even at low sequence identity.

Rendered structure images. Six rendered views show the 3D structure from the faces of a cube — i.e. along ±x, ±y, ±z. Rendering representation is drawn randomly per protein from cartoon (secondary-structure ribbons), sticks (backbone bonds), or molecular surface; coloring is either N→C rainbow (blue at the N-terminus through red at the C-terminus) or one color per chain.

Nearest PDB structures. The Foldseek neighbor list gives the closest experimentally determined structures in the PDB, ranked by structural alignment. TM-score near 1 means near-identical fold; near 0.3 means only rough topology match. This is how one finds what a novel AlphaFold prediction most resembles in the solved-structure universe.

Solvent-accessible surface area. SASA measures how much of the protein is reachable by solvent. It is computed by rolling a water-sized probe over the atomic surface and summing the exposed area (Å²). Per-residue SASA distinguishes core (buried, low SASA) from surface (exposed, high SASA) residues; total SASA is a whole-molecule size measure.